Protein AF-A0A1V2NN91-F1 (afdb_monomer_lite)

Structure (mmCIF, N/CA/C/O backbone):
data_AF-A0A1V2NN91-F1
#
_entry.id   AF-A0A1V2NN91-F1
#
loop_
_atom_site.group_PDB
_atom_site.id
_atom_site.type_symbol
_atom_site.label_atom_id
_atom_site.label_alt_id
_atom_site.label_comp_id
_atom_site.label_asym_id
_atom_site.label_entity_id
_atom_site.label_seq_id
_atom_site.pdbx_PDB_ins_code
_atom_site.Cartn_x
_atom_site.Cartn_y
_atom_site.Cartn_z
_atom_site.occupancy
_atom_site.B_iso_or_equiv
_atom_site.auth_seq_id
_atom_site.auth_comp_id
_atom_site.auth_asym_id
_atom_site.auth_atom_id
_atom_site.pdbx_PDB_model_num
ATOM 1 N N . MET A 1 1 ? 40.579 1.722 7.175 1.00 33.00 1 MET A N 1
ATOM 2 C CA . MET A 1 1 ? 39.291 1.297 6.594 1.00 33.00 1 MET A CA 1
ATOM 3 C C . MET A 1 1 ? 39.129 2.083 5.298 1.00 33.00 1 MET A C 1
ATOM 5 O O . MET A 1 1 ? 38.995 3.296 5.359 1.00 33.00 1 MET A O 1
ATOM 9 N N . SER A 1 2 ? 39.366 1.455 4.147 1.00 31.53 2 SER A N 1
ATOM 10 C CA . SER A 1 2 ? 39.460 2.130 2.842 1.00 31.53 2 SER A CA 1
ATOM 11 C C . SER A 1 2 ? 38.098 2.192 2.155 1.00 31.53 2 SER A C 1
ATOM 13 O O . SER A 1 2 ? 37.420 1.176 2.045 1.00 31.53 2 SER A O 1
ATOM 15 N N . ILE A 1 3 ? 37.718 3.382 1.690 1.00 36.34 3 ILE A N 1
ATOM 16 C CA . ILE A 1 3 ? 36.500 3.620 0.906 1.00 36.34 3 ILE A CA 1
ATOM 17 C C . ILE A 1 3 ? 36.720 3.046 -0.510 1.00 36.34 3 ILE A C 1
ATOM 19 O O . ILE A 1 3 ? 37.690 3.457 -1.158 1.00 36.34 3 ILE A O 1
ATOM 23 N N . PRO A 1 4 ? 35.880 2.114 -1.003 1.00 37.59 4 PRO A N 1
ATOM 24 C CA . PRO A 1 4 ? 36.006 1.561 -2.353 1.00 37.59 4 PRO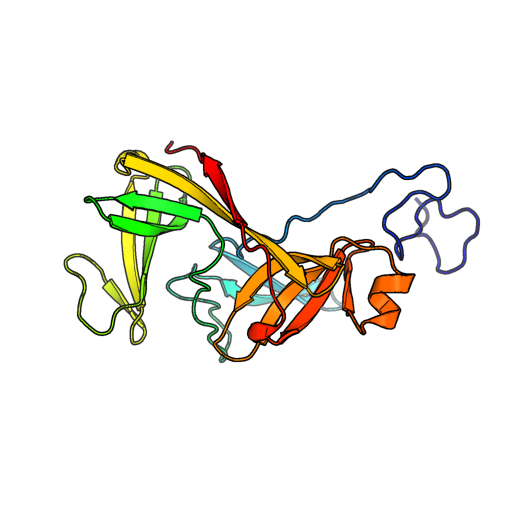 A CA 1
ATOM 25 C C . PRO A 1 4 ? 35.850 2.641 -3.431 1.00 37.59 4 PRO A C 1
ATOM 27 O O . PRO A 1 4 ? 35.032 3.550 -3.293 1.00 37.59 4 PRO A O 1
ATOM 30 N N . ARG A 1 5 ? 36.622 2.539 -4.519 1.00 38.38 5 ARG A N 1
ATOM 31 C CA . ARG A 1 5 ? 36.557 3.456 -5.671 1.00 38.38 5 ARG A CA 1
ATOM 32 C C . ARG A 1 5 ? 35.921 2.765 -6.876 1.00 38.38 5 ARG A C 1
ATOM 34 O O . ARG A 1 5 ? 36.152 1.581 -7.111 1.00 38.38 5 ARG A O 1
ATOM 41 N N . VAL A 1 6 ? 35.152 3.522 -7.661 1.00 40.31 6 VAL A N 1
ATOM 42 C CA . VAL A 1 6 ? 34.557 3.051 -8.923 1.00 40.31 6 VAL A CA 1
ATOM 43 C C . VAL A 1 6 ? 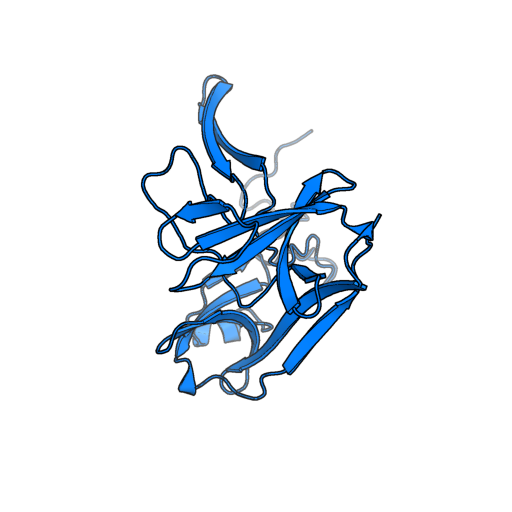35.670 2.536 -9.847 1.00 40.31 6 VAL A C 1
ATOM 45 O O . VAL A 1 6 ? 36.583 3.285 -10.185 1.00 40.31 6 VAL A O 1
ATOM 48 N N . GLY A 1 7 ? 35.599 1.255 -10.227 1.00 45.91 7 GLY A N 1
ATOM 49 C CA . GLY A 1 7 ? 36.561 0.595 -11.121 1.00 45.91 7 GLY A CA 1
ATOM 50 C C . GLY A 1 7 ? 37.646 -0.252 -10.440 1.00 45.91 7 GLY A C 1
ATOM 51 O O . GLY A 1 7 ? 38.480 -0.812 -11.145 1.00 45.91 7 GLY A O 1
ATOM 52 N N . ASP A 1 8 ? 37.648 -0.379 -9.108 1.00 47.88 8 ASP A N 1
ATOM 53 C CA . ASP A 1 8 ? 38.595 -1.248 -8.393 1.00 47.88 8 ASP A CA 1
ATOM 54 C C . ASP A 1 8 ? 38.268 -2.744 -8.624 1.00 47.88 8 ASP A C 1
ATOM 56 O O . ASP A 1 8 ? 37.214 -3.213 -8.182 1.00 47.88 8 ASP A O 1
ATOM 60 N N . PRO A 1 9 ? 39.147 -3.523 -9.286 1.00 44.84 9 PRO A N 1
ATOM 61 C CA . PRO A 1 9 ? 38.910 -4.939 -9.571 1.00 44.84 9 PRO A CA 1
ATOM 62 C C . PRO A 1 9 ? 38.945 -5.827 -8.317 1.00 44.84 9 PRO A C 1
ATOM 64 O O . PRO A 1 9 ? 38.558 -6.991 -8.394 1.00 44.84 9 PRO A O 1
ATOM 67 N N . THR A 1 10 ? 39.389 -5.300 -7.170 1.00 44.34 10 THR A N 1
ATOM 68 C CA . THR A 1 10 ? 39.365 -6.003 -5.875 1.00 44.34 10 THR A CA 1
ATOM 69 C C . THR A 1 10 ? 38.107 -5.709 -5.050 1.00 44.34 10 THR A C 1
ATOM 71 O O . THR A 1 10 ? 37.893 -6.324 -4.003 1.00 44.34 10 THR A O 1
ATOM 74 N N . SER A 1 11 ? 37.230 -4.819 -5.534 1.00 47.44 11 SER A N 1
ATOM 75 C CA . SER A 1 11 ? 35.922 -4.556 -4.933 1.00 47.44 11 SER A CA 1
ATOM 76 C C . SER A 1 11 ? 35.007 -5.769 -5.111 1.00 47.44 11 SER A C 1
ATOM 78 O O . SER A 1 11 ? 34.464 -6.018 -6.187 1.00 47.44 11 SER A O 1
ATOM 80 N N . VAL A 1 12 ? 34.806 -6.516 -4.026 1.00 44.12 12 VAL A N 1
ATOM 81 C CA . VAL A 1 12 ? 33.923 -7.693 -3.956 1.00 44.12 12 VAL A CA 1
ATOM 82 C C . VAL A 1 12 ? 32.442 -7.384 -4.231 1.00 44.12 12 VAL A C 1
ATOM 84 O O . VAL A 1 12 ? 31.691 -8.303 -4.548 1.00 44.12 12 VAL A O 1
ATOM 87 N N . ALA A 1 13 ? 32.018 -6.117 -4.187 1.00 40.62 13 ALA A N 1
ATOM 88 C CA . ALA A 1 13 ? 30.636 -5.712 -4.439 1.00 40.62 13 ALA A CA 1
ATOM 89 C C . ALA A 1 13 ? 30.450 -5.166 -5.866 1.00 40.62 13 ALA A C 1
ATOM 91 O O . ALA A 1 13 ? 30.957 -4.099 -6.218 1.00 40.62 13 ALA A O 1
ATOM 92 N N . GLY A 1 14 ? 29.689 -5.888 -6.691 1.00 44.12 14 GLY A N 1
ATOM 93 C CA . GLY A 1 14 ? 29.112 -5.363 -7.925 1.00 44.12 14 GLY A CA 1
ATOM 94 C C . GLY A 1 14 ? 27.742 -4.759 -7.630 1.00 44.12 14 GLY A C 1
ATOM 95 O O . GLY A 1 14 ? 26.729 -5.410 -7.852 1.00 44.12 14 GLY A O 1
ATOM 96 N N . TYR A 1 15 ? 27.702 -3.522 -7.129 1.00 47.72 15 TYR A N 1
ATOM 97 C CA . TYR A 1 15 ? 26.450 -2.833 -6.765 1.00 47.72 15 TYR A CA 1
ATOM 98 C C . TYR A 1 15 ? 25.435 -2.718 -7.910 1.00 47.72 15 TYR A C 1
ATOM 100 O O . TYR A 1 15 ? 24.269 -2.485 -7.643 1.00 47.72 15 TYR A O 1
ATOM 108 N N . ALA A 1 16 ? 25.850 -2.894 -9.167 1.00 47.75 16 ALA A N 1
ATOM 109 C CA . ALA A 1 16 ? 24.946 -2.847 -10.313 1.00 47.75 16 ALA A CA 1
ATOM 110 C C . ALA A 1 16 ? 24.023 -4.074 -10.426 1.00 47.75 16 ALA A C 1
ATOM 112 O O . ALA A 1 16 ? 22.975 -3.970 -11.052 1.00 47.75 16 ALA A O 1
ATOM 113 N N . THR A 1 17 ? 24.401 -5.228 -9.856 1.00 48.72 17 THR A N 1
ATOM 114 C CA . THR A 1 17 ? 23.607 -6.473 -9.944 1.00 48.72 17 THR A CA 1
ATOM 115 C C . THR A 1 17 ? 23.219 -7.052 -8.584 1.00 48.72 17 THR A C 1
ATOM 117 O O . THR A 1 17 ? 22.376 -7.933 -8.547 1.00 48.72 17 THR A O 1
ATOM 120 N N . GLY A 1 18 ? 23.748 -6.534 -7.464 1.00 48.12 18 GLY A N 1
ATOM 121 C CA . GLY A 1 18 ? 23.331 -6.965 -6.117 1.00 48.12 18 GLY A CA 1
ATOM 122 C C . GLY A 1 18 ? 23.861 -8.344 -5.730 1.00 48.12 18 GLY A C 1
ATOM 123 O O . GLY A 1 18 ? 23.538 -8.851 -4.660 1.00 48.12 18 GLY A O 1
ATOM 124 N N . TYR A 1 19 ? 24.724 -8.914 -6.575 1.00 53.69 19 TYR A N 1
ATOM 125 C CA . TYR A 1 19 ? 25.393 -10.191 -6.374 1.00 53.69 19 TYR A CA 1
ATOM 126 C C . TYR A 1 19 ? 26.893 -9.987 -6.131 1.00 53.69 19 TYR A C 1
ATOM 128 O O . TYR A 1 19 ? 27.538 -9.108 -6.718 1.00 53.69 19 TYR A O 1
ATOM 136 N N . LEU A 1 20 ? 27.482 -10.849 -5.301 1.00 51.16 20 LEU A N 1
ATOM 137 C CA . LEU A 1 20 ? 28.936 -10.991 -5.222 1.00 51.16 20 LEU A CA 1
ATOM 138 C C . LEU A 1 20 ? 29.450 -11.685 -6.495 1.00 51.16 20 LEU A C 1
ATOM 140 O O . LEU A 1 20 ? 28.889 -12.673 -6.956 1.00 51.16 20 LEU A O 1
ATOM 144 N N . ARG A 1 21 ? 30.568 -11.226 -7.070 1.00 50.12 21 ARG A N 1
ATOM 145 C CA . ARG A 1 21 ? 31.127 -11.838 -8.300 1.00 50.12 21 ARG A CA 1
ATOM 146 C C . ARG A 1 21 ? 31.569 -13.301 -8.123 1.00 50.12 21 ARG A C 1
ATOM 148 O O . ARG A 1 21 ? 31.781 -13.991 -9.114 1.00 50.12 21 ARG A O 1
ATOM 155 N N . THR A 1 22 ? 31.720 -13.769 -6.884 1.00 55.38 22 THR A N 1
ATOM 156 C CA . THR A 1 22 ? 32.160 -15.132 -6.540 1.00 55.38 22 THR A CA 1
ATOM 157 C C . THR A 1 22 ? 31.007 -16.082 -6.195 1.00 55.38 22 THR A C 1
ATOM 159 O O . THR A 1 22 ? 31.264 -17.224 -5.821 1.00 55.38 22 THR A O 1
ATOM 162 N N . GLY A 1 23 ? 29.750 -15.640 -6.322 1.00 51.59 23 GLY A N 1
ATOM 163 C CA . GLY A 1 23 ? 28.560 -16.471 -6.139 1.00 51.59 23 GLY A CA 1
ATOM 164 C C . GLY A 1 23 ? 27.265 -15.665 -6.271 1.00 51.59 23 GLY A C 1
ATOM 165 O O . GLY A 1 23 ? 27.200 -14.523 -5.827 1.00 51.59 23 GLY A O 1
ATOM 166 N N . LEU A 1 24 ? 26.225 -16.264 -6.858 1.00 52.78 24 LEU A N 1
ATOM 167 C CA . LEU A 1 24 ? 24.875 -15.690 -6.934 1.00 52.78 24 LEU A CA 1
ATOM 168 C C . LEU A 1 24 ? 24.229 -15.676 -5.537 1.00 52.78 24 LEU A C 1
ATOM 170 O O . LEU A 1 24 ? 23.365 -16.489 -5.231 1.00 52.78 24 LEU A O 1
ATOM 174 N N . VAL A 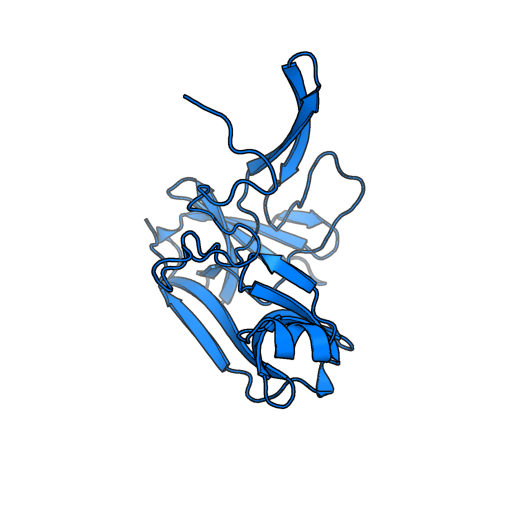1 25 ? 24.694 -14.789 -4.659 1.00 50.44 25 VAL A N 1
ATOM 175 C CA . VAL A 1 25 ? 24.051 -14.499 -3.374 1.00 50.44 25 VAL A CA 1
ATOM 176 C C . VAL A 1 25 ? 23.536 -13.063 -3.435 1.00 50.44 25 VAL A C 1
ATOM 178 O O . VAL A 1 25 ? 24.372 -12.157 -3.521 1.00 50.44 25 VAL A O 1
ATOM 181 N N . PRO A 1 26 ? 22.208 -12.840 -3.438 1.00 50.12 26 PRO A N 1
ATOM 182 C CA . PRO A 1 26 ? 21.656 -11.498 -3.329 1.00 50.12 26 PRO A CA 1
ATOM 183 C C . PRO A 1 26 ? 22.071 -10.923 -1.971 1.00 50.12 26 PRO A C 1
ATOM 185 O O . PRO A 1 26 ? 21.876 -11.553 -0.933 1.00 50.12 26 PRO A O 1
ATOM 188 N N . VAL A 1 27 ? 22.722 -9.761 -1.978 1.00 51.56 27 VAL A N 1
ATOM 189 C CA . VAL A 1 27 ? 23.247 -9.140 -0.747 1.00 51.56 27 VAL A CA 1
ATOM 190 C C . VAL A 1 27 ? 22.143 -8.374 0.004 1.00 51.56 27 VAL A C 1
ATOM 192 O O . VAL A 1 27 ? 22.275 -8.127 1.200 1.00 51.56 27 VAL A O 1
ATOM 195 N N . TRP A 1 28 ? 21.035 -8.053 -0.674 1.00 43.66 28 TRP A N 1
ATOM 196 C CA . TRP A 1 28 ? 19.860 -7.360 -0.135 1.00 43.66 28 TRP A CA 1
ATOM 197 C C . TRP A 1 28 ? 18.665 -7.648 -1.058 1.00 43.66 28 TRP A C 1
ATOM 199 O O . TRP A 1 28 ? 18.834 -7.620 -2.275 1.00 43.66 28 TRP A O 1
ATOM 209 N N . ASP A 1 29 ? 17.495 -7.918 -0.483 1.00 50.16 29 ASP A N 1
ATOM 210 C CA . ASP A 1 29 ? 16.199 -7.925 -1.172 1.00 50.16 29 ASP A CA 1
ATOM 211 C C . ASP A 1 29 ? 15.288 -7.005 -0.356 1.00 50.16 29 ASP A C 1
ATOM 213 O O . ASP A 1 29 ? 14.931 -7.325 0.785 1.00 50.16 29 ASP A O 1
ATOM 217 N N . ILE A 1 30 ? 15.021 -5.803 -0.867 1.00 50.12 30 ILE A N 1
ATOM 218 C CA . ILE A 1 30 ? 14.056 -4.901 -0.247 1.00 50.12 30 ILE A CA 1
ATOM 219 C C . ILE A 1 30 ? 12.713 -5.226 -0.883 1.00 50.12 30 ILE A C 1
ATOM 221 O O . ILE A 1 30 ? 12.406 -4.812 -2.000 1.00 50.12 30 ILE A O 1
ATOM 225 N N . ALA A 1 31 ? 11.890 -5.974 -0.149 1.00 58.53 31 ALA A N 1
ATOM 226 C CA . ALA A 1 31 ? 10.502 -6.160 -0.533 1.00 58.53 31 ALA A CA 1
ATOM 227 C C . ALA A 1 31 ? 9.860 -4.781 -0.739 1.00 58.53 31 ALA A C 1
ATOM 229 O O . ALA A 1 31 ? 9.980 -3.906 0.120 1.00 58.53 31 ALA A O 1
ATOM 230 N N . ALA A 1 32 ? 9.162 -4.583 -1.857 1.00 63.16 32 ALA A N 1
ATOM 231 C CA . ALA A 1 32 ? 8.357 -3.385 -2.026 1.00 63.16 32 ALA A CA 1
ATOM 232 C C . ALA A 1 32 ? 7.241 -3.395 -0.979 1.00 63.16 32 ALA A C 1
ATOM 234 O O . ALA A 1 32 ? 6.288 -4.169 -1.066 1.00 63.16 32 ALA A O 1
ATOM 235 N N . THR A 1 33 ? 7.399 -2.557 0.039 1.00 65.19 33 THR A N 1
ATOM 236 C CA . THR A 1 33 ? 6.437 -2.392 1.121 1.00 65.19 33 THR A CA 1
ATOM 237 C C . THR A 1 33 ? 5.734 -1.050 0.998 1.00 65.19 33 THR A C 1
ATOM 239 O O . THR A 1 33 ? 6.213 -0.108 0.359 1.00 65.19 33 THR A O 1
ATOM 242 N N . VAL A 1 34 ? 4.564 -0.951 1.622 1.00 76.75 34 VAL A N 1
ATOM 243 C CA . VAL A 1 34 ? 3.940 0.350 1.854 1.00 76.75 34 VAL A CA 1
ATOM 244 C C . VAL A 1 34 ? 4.846 1.199 2.747 1.00 76.75 34 VAL A C 1
ATOM 246 O O . VAL A 1 34 ? 5.479 0.688 3.671 1.00 76.75 34 VAL A O 1
ATOM 249 N N . VAL A 1 35 ? 4.896 2.509 2.488 1.00 82.31 35 VAL A N 1
ATOM 250 C CA . VAL A 1 35 ? 5.646 3.437 3.343 1.00 82.31 35 VAL A CA 1
ATOM 251 C C . VAL A 1 35 ? 5.072 3.356 4.762 1.00 82.31 35 VAL A C 1
ATOM 253 O O . VAL A 1 35 ? 3.869 3.582 4.932 1.00 82.31 35 VAL A O 1
ATOM 256 N N . PRO A 1 36 ? 5.885 3.033 5.782 1.00 82.81 36 PRO A N 1
ATOM 257 C CA . PRO A 1 36 ? 5.387 2.933 7.141 1.00 82.81 36 PRO A CA 1
ATOM 258 C C . PRO A 1 36 ? 5.022 4.318 7.667 1.00 82.81 36 PRO A C 1
ATOM 260 O O . PRO A 1 36 ? 5.647 5.327 7.324 1.00 82.81 36 PRO A O 1
ATOM 263 N N . ARG A 1 37 ? 4.003 4.361 8.526 1.00 88.56 37 ARG A N 1
ATOM 264 C CA . ARG A 1 37 ? 3.684 5.551 9.312 1.00 88.56 37 ARG A CA 1
ATOM 265 C C . ARG A 1 37 ? 4.939 6.059 10.032 1.00 88.56 37 ARG A C 1
ATOM 267 O O . ARG A 1 37 ? 5.773 5.279 10.473 1.00 88.56 37 ARG A O 1
ATOM 274 N N . ASP A 1 38 ? 5.042 7.380 10.102 1.00 89.94 38 ASP A N 1
ATOM 275 C CA . ASP A 1 38 ? 6.137 8.136 10.707 1.00 89.94 38 ASP A CA 1
ATOM 276 C C . ASP A 1 38 ? 7.495 7.965 10.008 1.00 89.94 38 ASP A C 1
ATOM 278 O O . ASP A 1 38 ? 8.515 8.406 10.526 1.00 89.94 38 ASP A O 1
ATOM 282 N N . ALA A 1 39 ? 7.519 7.419 8.783 1.00 90.00 39 ALA A N 1
ATOM 283 C CA . ALA A 1 39 ? 8.682 7.537 7.911 1.00 90.00 39 ALA A CA 1
ATOM 284 C C . ALA A 1 39 ? 9.017 9.012 7.651 1.00 90.00 39 ALA A C 1
ATOM 286 O O . ALA A 1 39 ? 8.129 9.832 7.407 1.00 90.00 39 ALA A O 1
ATOM 287 N N . GLU A 1 40 ? 10.303 9.348 7.640 1.00 92.44 40 GLU A N 1
ATOM 288 C CA . GLU A 1 40 ? 10.776 10.721 7.485 1.00 92.44 40 GLU A CA 1
ATOM 289 C C . GLU A 1 40 ? 11.720 10.855 6.293 1.00 92.44 40 GLU A C 1
ATOM 291 O O . GLU A 1 40 ? 12.537 9.980 6.009 1.00 92.44 40 GLU A O 1
ATOM 296 N N . ILE A 1 41 ? 11.630 11.995 5.612 1.00 89.44 41 ILE A N 1
ATOM 297 C CA . ILE A 1 41 ? 12.587 12.411 4.593 1.00 89.44 41 ILE A CA 1
ATOM 298 C C . ILE A 1 41 ? 13.401 13.552 5.177 1.00 89.44 41 ILE A C 1
ATOM 300 O O . ILE A 1 41 ? 12.867 14.619 5.486 1.00 89.44 41 ILE A O 1
ATOM 304 N N . TRP A 1 42 ? 14.706 13.333 5.264 1.00 91.75 42 TRP A N 1
ATOM 305 C CA . TRP A 1 42 ? 15.667 14.310 5.749 1.00 91.75 42 TRP A CA 1
ATOM 306 C C . TRP A 1 42 ? 16.571 14.777 4.614 1.00 91.75 42 TRP A C 1
ATOM 308 O O . TRP A 1 42 ? 17.030 13.983 3.791 1.00 91.75 42 TRP A O 1
ATOM 318 N N . ARG A 1 43 ? 16.864 16.077 4.582 1.00 91.75 43 ARG A N 1
ATOM 319 C CA . ARG A 1 43 ? 17.935 16.639 3.763 1.00 91.75 43 ARG A CA 1
ATOM 320 C C . ARG A 1 43 ? 19.162 16.816 4.641 1.00 91.75 43 ARG A C 1
ATOM 322 O O . ARG A 1 43 ? 19.108 17.543 5.624 1.00 91.75 43 ARG A O 1
ATOM 329 N N . ILE A 1 44 ? 20.263 16.189 4.242 1.00 93.62 44 ILE A N 1
ATOM 330 C CA . ILE A 1 44 ? 21.562 16.328 4.901 1.00 93.62 44 ILE A CA 1
ATOM 331 C C . ILE A 1 44 ? 22.458 17.176 3.998 1.00 93.62 44 ILE A C 1
ATOM 333 O O . ILE A 1 44 ? 22.680 16.834 2.834 1.00 93.62 44 ILE A O 1
ATOM 337 N N . PHE A 1 45 ? 22.941 18.297 4.521 1.00 93.69 45 PHE A N 1
ATOM 338 C CA . PHE A 1 45 ? 23.810 19.223 3.801 1.00 93.69 45 PHE A CA 1
ATOM 339 C C . PHE A 1 45 ? 25.286 18.838 3.959 1.00 93.69 45 PHE A C 1
ATOM 341 O O . PHE A 1 45 ? 25.667 18.073 4.844 1.00 93.69 45 PHE A O 1
ATOM 348 N N . ALA A 1 46 ? 26.142 19.383 3.091 1.00 92.75 46 ALA A N 1
ATOM 349 C CA . ALA A 1 46 ? 27.575 19.076 3.085 1.00 92.75 46 ALA A CA 1
ATOM 350 C C . ALA A 1 46 ? 28.306 19.501 4.375 1.00 92.75 46 ALA A C 1
ATOM 352 O O . ALA A 1 46 ? 29.358 18.951 4.688 1.00 92.75 46 ALA A O 1
ATOM 353 N N . ASP A 1 47 ? 27.754 20.460 5.120 1.00 92.94 47 ASP A N 1
ATOM 354 C CA . ASP A 1 47 ? 28.253 20.916 6.423 1.00 92.94 47 ASP A CA 1
ATOM 355 C C . ASP A 1 47 ? 27.727 20.078 7.606 1.00 92.94 47 ASP A C 1
ATOM 357 O O . ASP A 1 47 ? 28.085 20.336 8.754 1.00 92.94 47 ASP A O 1
ATOM 361 N N . GLY A 1 48 ? 26.904 19.060 7.333 1.00 91.50 48 GLY A N 1
ATOM 362 C CA . GLY A 1 48 ? 26.294 18.193 8.337 1.00 91.50 48 GLY A CA 1
ATOM 363 C C . GLY A 1 48 ? 25.003 18.740 8.945 1.00 91.50 48 GLY A C 1
ATOM 364 O O . GLY A 1 48 ? 24.417 18.064 9.791 1.00 91.50 48 GLY A O 1
ATOM 365 N N . HIS A 1 49 ? 24.533 19.919 8.523 1.00 95.44 49 HIS A N 1
ATOM 366 C CA . HIS A 1 49 ? 23.201 20.397 8.881 1.00 95.44 49 HIS A CA 1
ATOM 367 C C . HIS A 1 49 ? 22.127 19.437 8.346 1.00 95.44 49 HIS A C 1
ATOM 369 O O . HIS A 1 49 ? 22.313 18.793 7.307 1.00 95.44 49 HIS A O 1
ATOM 375 N N . GLN A 1 50 ? 21.012 19.316 9.069 1.00 97.12 50 GLN A N 1
ATOM 376 C CA . GLN A 1 50 ? 19.924 18.404 8.732 1.00 97.12 50 GLN A CA 1
ATOM 377 C C . GLN A 1 50 ? 18.583 19.113 8.855 1.00 97.12 50 GLN A C 1
ATOM 379 O O . GLN A 1 50 ? 18.272 19.660 9.911 1.00 97.12 50 GLN A O 1
ATOM 384 N N . ASP A 1 51 ? 17.790 19.022 7.792 1.00 95.69 51 ASP A N 1
ATOM 385 C CA . ASP A 1 51 ? 16.421 19.521 7.747 1.00 95.69 51 ASP A CA 1
ATOM 386 C C . ASP A 1 51 ? 15.450 18.358 7.567 1.00 95.69 51 ASP A C 1
ATOM 388 O O . ASP A 1 51 ? 15.574 17.578 6.616 1.00 95.69 51 ASP A O 1
ATOM 392 N N . LEU A 1 52 ? 14.441 18.276 8.438 1.00 93.50 52 LEU A N 1
ATOM 393 C CA . LEU A 1 52 ? 13.283 17.422 8.198 1.00 93.50 52 LEU A CA 1
ATOM 394 C C . LEU A 1 52 ? 12.460 18.040 7.062 1.00 93.50 52 LEU A C 1
ATOM 396 O O . LEU A 1 52 ? 11.881 19.115 7.212 1.00 93.50 52 LEU A O 1
ATOM 400 N N . VAL A 1 53 ? 12.410 17.357 5.922 1.00 91.88 53 VAL A N 1
ATOM 401 C CA . VAL A 1 53 ? 11.690 17.811 4.724 1.00 91.88 53 VAL A CA 1
ATOM 402 C C . VAL A 1 53 ? 10.226 17.399 4.792 1.00 91.88 53 VAL A C 1
ATOM 404 O O . VAL A 1 53 ? 9.341 18.196 4.487 1.00 91.88 53 VAL A O 1
ATOM 407 N N . ALA A 1 54 ? 9.967 16.145 5.163 1.00 91.06 54 ALA A N 1
ATOM 408 C CA . ALA A 1 54 ? 8.623 15.592 5.199 1.00 91.06 54 ALA A CA 1
ATOM 409 C C . ALA A 1 54 ? 8.524 14.412 6.166 1.00 91.06 54 ALA A C 1
ATOM 411 O O . ALA A 1 54 ? 9.499 13.693 6.375 1.00 91.06 54 ALA A O 1
ATOM 412 N N . SER A 1 55 ? 7.325 14.175 6.693 1.00 92.62 55 SER A N 1
ATOM 413 C CA . SER A 1 55 ? 7.000 12.976 7.470 1.00 92.62 55 SER A CA 1
ATOM 414 C C . SER A 1 55 ? 5.715 12.332 6.962 1.00 92.62 55 SER A C 1
ATOM 416 O O . SER A 1 55 ? 4.761 13.020 6.585 1.00 92.62 55 SER A O 1
ATOM 418 N N . TYR A 1 56 ? 5.683 11.007 6.898 1.00 90.25 56 TYR A N 1
ATOM 419 C CA . TYR A 1 56 ? 4.552 10.251 6.388 1.00 90.25 56 TYR A CA 1
ATOM 420 C C . TYR A 1 56 ? 3.553 9.989 7.511 1.00 90.25 56 TYR A C 1
ATOM 422 O O . TYR A 1 56 ? 3.739 9.121 8.355 1.00 90.25 56 TYR A O 1
ATOM 430 N N . GLY A 1 57 ? 2.440 10.720 7.515 1.00 89.19 57 GLY A N 1
ATOM 431 C CA . GLY A 1 57 ? 1.408 10.603 8.545 1.00 89.19 57 GLY A CA 1
ATOM 432 C C . GLY A 1 57 ? 0.510 9.369 8.408 1.00 89.19 57 GLY A C 1
ATOM 433 O O . GLY A 1 57 ? -0.606 9.413 8.924 1.00 89.19 57 GLY A O 1
ATOM 434 N N . GLY A 1 58 ? 0.948 8.323 7.704 1.00 88.94 58 GLY A N 1
ATOM 435 C CA . GLY A 1 58 ? 0.176 7.119 7.391 1.00 88.94 58 GLY A CA 1
ATOM 436 C C . GLY A 1 58 ? -0.774 7.271 6.192 1.00 88.94 58 GLY A C 1
ATOM 437 O O . GLY A 1 58 ? -0.944 8.377 5.666 1.00 88.94 58 GLY A O 1
ATOM 438 N N . PRO A 1 59 ? -1.420 6.174 5.758 1.00 87.81 59 PRO A N 1
ATOM 439 C CA . PRO A 1 59 ? -2.216 6.122 4.527 1.00 87.81 59 PRO A CA 1
ATOM 440 C C . PRO A 1 59 ? -3.394 7.104 4.498 1.00 87.81 59 PRO A C 1
ATOM 442 O O . PRO A 1 59 ? -3.717 7.639 3.438 1.00 87.81 59 PRO A O 1
ATOM 445 N N . ALA A 1 60 ? -4.001 7.418 5.647 1.00 90.56 60 ALA A N 1
ATOM 446 C CA . ALA A 1 60 ? -5.100 8.382 5.707 1.00 90.56 60 ALA A CA 1
ATOM 447 C C . ALA A 1 60 ? -4.659 9.848 5.528 1.00 90.56 60 ALA A C 1
ATOM 449 O O . ALA A 1 60 ? -5.479 10.706 5.192 1.00 90.56 60 ALA A O 1
ATOM 450 N N . ILE A 1 61 ? -3.381 10.160 5.778 1.00 89.19 61 ILE A N 1
ATOM 451 C CA . ILE A 1 61 ? -2.856 11.534 5.814 1.00 89.19 61 ILE A CA 1
ATOM 452 C C . ILE A 1 61 ? -1.889 11.806 4.659 1.00 89.19 61 ILE A C 1
ATOM 454 O O . ILE A 1 61 ? -1.934 12.895 4.080 1.00 89.19 61 ILE A O 1
ATOM 458 N N . GLY A 1 62 ? -1.040 10.839 4.312 1.00 87.81 62 GLY A N 1
ATOM 459 C CA . GLY A 1 62 ? 0.056 10.984 3.358 1.00 87.81 62 GLY A CA 1
ATOM 460 C C . GLY A 1 62 ? 1.254 11.763 3.916 1.00 87.81 62 GLY A C 1
ATOM 461 O O . GLY A 1 62 ? 1.389 11.966 5.125 1.00 87.81 62 GLY A O 1
ATOM 462 N N . TRP A 1 63 ? 2.126 12.226 3.017 1.00 88.75 63 TRP A N 1
ATOM 463 C CA . TRP A 1 63 ? 3.279 13.061 3.363 1.00 88.75 63 TRP A CA 1
ATOM 464 C C . TRP A 1 63 ? 2.850 14.451 3.848 1.00 88.75 63 TRP A C 1
ATOM 466 O O . TRP A 1 63 ? 2.160 15.192 3.147 1.00 88.75 63 TRP A O 1
ATOM 476 N N . ARG A 1 64 ? 3.300 14.823 5.045 1.00 88.12 64 ARG A N 1
ATOM 477 C CA . ARG A 1 64 ? 3.251 16.182 5.594 1.00 88.12 64 ARG A CA 1
ATOM 478 C C . ARG A 1 64 ? 4.509 16.933 5.165 1.00 88.12 64 ARG A C 1
ATOM 480 O O . ARG A 1 64 ? 5.565 16.326 5.055 1.00 88.12 64 ARG A O 1
ATOM 487 N N . GLY A 1 65 ? 4.404 18.237 4.915 1.00 82.56 65 GLY A N 1
ATOM 488 C CA . GLY A 1 65 ? 5.520 19.038 4.379 1.00 82.56 65 GLY A CA 1
ATOM 489 C C . GLY A 1 65 ? 5.680 18.957 2.854 1.00 82.56 65 GLY A C 1
ATOM 490 O O . GLY A 1 65 ? 6.490 19.677 2.282 1.00 82.56 65 GLY A O 1
ATOM 491 N N . SER A 1 66 ? 4.855 18.148 2.182 1.00 75.62 66 SER A N 1
ATOM 492 C CA . SER A 1 66 ? 4.735 18.101 0.724 1.00 75.62 66 SER A CA 1
ATOM 493 C C . SER A 1 66 ? 3.445 18.782 0.261 1.00 75.62 66 SER A C 1
ATOM 495 O O . SER A 1 66 ? 2.414 18.710 0.932 1.00 75.62 66 SER A O 1
ATOM 497 N N . THR A 1 67 ? 3.481 19.419 -0.910 1.00 70.12 67 THR A N 1
ATOM 498 C CA . THR A 1 67 ? 2.277 19.899 -1.611 1.00 70.12 67 THR A CA 1
ATOM 499 C C . THR A 1 67 ? 1.585 18.791 -2.406 1.00 70.12 67 THR A C 1
ATOM 501 O O . THR A 1 67 ? 0.445 18.963 -2.836 1.00 70.12 67 THR A O 1
ATOM 504 N N . VAL A 1 68 ? 2.252 17.650 -2.595 1.00 69.56 68 VAL A N 1
ATOM 505 C CA . VAL A 1 68 ? 1.744 16.508 -3.355 1.00 69.56 68 VAL A CA 1
ATOM 506 C C . VAL A 1 68 ? 1.101 15.513 -2.401 1.00 69.56 68 VAL A C 1
ATOM 508 O O . VAL A 1 68 ? 1.750 14.980 -1.501 1.00 69.56 68 VAL A O 1
ATOM 511 N N . PHE A 1 69 ? -0.178 15.233 -2.633 1.00 70.81 69 PHE A N 1
ATOM 512 C CA . PHE A 1 69 ? -0.871 14.114 -2.014 1.00 70.81 69 PHE A CA 1
ATOM 513 C C . PHE A 1 69 ? -1.031 12.989 -3.026 1.00 70.81 69 PHE A C 1
ATOM 515 O O . PHE A 1 69 ? -1.695 13.166 -4.045 1.00 70.81 69 PHE A O 1
ATOM 522 N N . ALA A 1 70 ? -0.452 11.836 -2.712 1.00 69.06 70 ALA A N 1
ATOM 523 C CA . ALA A 1 70 ? -0.794 10.586 -3.363 1.00 69.06 70 ALA A CA 1
ATOM 524 C C . ALA A 1 70 ? -1.857 9.886 -2.500 1.00 69.06 70 ALA A C 1
ATOM 526 O O . ALA A 1 70 ? -1.599 9.678 -1.308 1.00 69.06 70 ALA A O 1
ATOM 527 N N . PRO A 1 71 ? -3.044 9.562 -3.046 1.00 67.94 71 PRO A N 1
ATOM 528 C CA . PRO A 1 71 ? -4.022 8.769 -2.315 1.00 67.94 71 PRO A CA 1
ATOM 529 C C . PRO A 1 71 ? -3.422 7.405 -1.949 1.00 67.94 71 PRO A C 1
ATOM 531 O O . PRO A 1 71 ? -2.575 6.894 -2.689 1.00 67.94 71 PRO A O 1
ATOM 534 N N . PRO A 1 72 ? -3.835 6.808 -0.819 1.00 70.88 72 PRO A N 1
ATOM 535 C CA . PRO A 1 72 ? -3.362 5.484 -0.448 1.00 70.88 72 PRO A CA 1
ATOM 536 C C . PRO A 1 72 ? -3.714 4.478 -1.548 1.00 70.88 72 PRO A C 1
ATOM 538 O O . PRO A 1 72 ? -4.846 4.451 -2.038 1.00 70.88 72 PRO A O 1
ATOM 541 N N . THR A 1 73 ? -2.743 3.645 -1.936 1.00 75.00 73 THR A N 1
ATOM 542 C CA . THR A 1 73 ? -3.048 2.477 -2.765 1.00 75.00 73 THR A CA 1
ATOM 543 C C . THR A 1 73 ? -3.902 1.527 -1.938 1.00 75.00 73 THR A C 1
ATOM 545 O O . THR A 1 73 ? -3.519 1.109 -0.849 1.00 75.00 73 THR A O 1
ATOM 548 N N . MET A 1 74 ? -5.085 1.208 -2.455 1.00 81.31 74 MET A N 1
ATOM 549 C CA . MET A 1 74 ? -5.982 0.233 -1.841 1.00 81.31 74 MET A CA 1
ATOM 550 C C . MET A 1 74 ? -5.781 -1.159 -2.443 1.00 81.31 74 MET A C 1
ATOM 552 O O . MET A 1 74 ? -6.617 -2.025 -2.203 1.00 81.31 74 MET A O 1
ATOM 556 N N . LEU A 1 75 ? -4.705 -1.387 -3.208 1.00 84.38 75 LEU A N 1
ATOM 557 C CA . LEU A 1 75 ? -4.406 -2.671 -3.846 1.00 84.38 75 LEU A CA 1
ATOM 558 C C . LEU A 1 75 ? -3.580 -3.572 -2.919 1.00 84.38 75 LEU A C 1
ATOM 560 O O . LEU A 1 75 ? -4.084 -4.579 -2.427 1.00 84.38 75 LEU A O 1
ATOM 564 N N . VAL A 1 76 ? -2.344 -3.180 -2.616 1.00 86.25 76 VAL A N 1
ATOM 565 C CA . VAL A 1 76 ? -1.414 -3.960 -1.785 1.00 86.25 76 VAL A CA 1
ATOM 566 C C . VAL A 1 76 ? -1.306 -3.406 -0.369 1.00 86.25 76 VAL A C 1
ATOM 568 O O . VAL A 1 76 ? -1.612 -2.237 -0.115 1.00 86.25 76 VAL A O 1
ATOM 571 N N . GLY A 1 77 ? -0.847 -4.242 0.554 1.00 88.56 77 GLY A N 1
ATOM 572 C CA . GLY A 1 77 ? -0.519 -3.829 1.911 1.00 88.56 77 GLY A CA 1
ATOM 573 C C . GLY A 1 77 ? -1.292 -4.578 2.996 1.00 88.56 77 GLY A C 1
ATOM 574 O O . GLY A 1 77 ? -2.109 -5.462 2.696 1.00 88.56 77 GLY A O 1
ATOM 575 N N . PRO A 1 78 ? -1.082 -4.177 4.259 1.00 92.06 78 PRO A N 1
ATOM 576 C CA . PRO A 1 78 ? -1.761 -4.761 5.400 1.00 92.06 78 PRO A CA 1
ATOM 577 C C . PRO A 1 78 ? -3.278 -4.550 5.350 1.00 92.06 78 PRO A C 1
ATOM 579 O O . PRO A 1 78 ? -3.789 -3.482 4.995 1.00 92.06 78 PRO A O 1
ATOM 582 N N . ARG A 1 79 ? -4.006 -5.578 5.781 1.00 94.75 79 ARG A N 1
ATOM 583 C CA . ARG A 1 79 ? -5.461 -5.643 5.894 1.00 94.75 79 ARG A CA 1
ATOM 584 C C . ARG A 1 79 ? -5.879 -6.105 7.272 1.00 94.75 79 ARG A C 1
ATOM 586 O O . ARG A 1 79 ? -5.169 -6.870 7.926 1.00 94.75 79 ARG A O 1
ATOM 593 N N . ALA A 1 80 ? -7.076 -5.694 7.669 1.00 96.75 80 ALA A N 1
ATOM 594 C CA . ALA A 1 80 ? -7.748 -6.241 8.834 1.00 96.75 80 ALA A CA 1
ATOM 595 C C . ALA A 1 80 ? -9.242 -6.430 8.583 1.00 96.75 80 ALA A C 1
ATOM 597 O O . ALA A 1 80 ? -9.889 -5.597 7.949 1.00 96.75 80 ALA A O 1
ATOM 598 N N . GLU A 1 81 ? -9.802 -7.497 9.142 1.00 97.25 81 GLU A N 1
ATOM 599 C CA . GLU A 1 81 ? -11.244 -7.640 9.299 1.00 97.25 81 GLU A CA 1
ATOM 600 C C . GLU A 1 81 ? -11.664 -7.039 10.644 1.00 97.25 81 GLU A C 1
ATOM 602 O O . GLU A 1 81 ? -11.224 -7.479 11.710 1.00 97.25 81 GLU A O 1
ATOM 607 N N . TRP A 1 82 ? -12.528 -6.027 10.602 1.00 97.12 82 TRP A N 1
ATOM 608 C CA . TRP A 1 82 ? -13.051 -5.355 11.787 1.00 97.12 82 TRP A CA 1
ATOM 609 C C . TRP A 1 82 ? -14.513 -4.964 11.574 1.00 97.12 82 TRP A C 1
ATOM 611 O O . TRP A 1 82 ? -14.873 -4.378 10.550 1.00 97.12 82 TRP A O 1
ATOM 621 N N . GLY A 1 83 ? -15.375 -5.330 12.528 1.00 93.88 83 GLY A N 1
ATOM 622 C CA . GLY A 1 83 ? -16.817 -5.080 12.431 1.00 93.88 83 GLY A CA 1
ATOM 623 C C . GLY A 1 83 ? -17.493 -5.767 11.235 1.00 93.88 83 GLY A C 1
ATOM 624 O O . GLY A 1 83 ? -18.477 -5.249 10.718 1.00 93.88 83 GLY A O 1
ATOM 625 N N . GLY A 1 84 ? -16.954 -6.901 10.765 1.00 94.00 84 GLY A N 1
ATOM 626 C CA . GLY A 1 84 ? -17.476 -7.633 9.602 1.00 94.00 84 GLY A CA 1
ATOM 627 C C . GLY A 1 84 ? -17.102 -7.035 8.239 1.00 94.00 84 GLY A C 1
ATOM 628 O O . GLY A 1 84 ? -17.693 -7.414 7.231 1.00 94.00 84 GLY A O 1
ATOM 629 N N . ARG A 1 85 ? -16.140 -6.105 8.195 1.00 93.94 85 ARG A N 1
ATOM 630 C CA . ARG A 1 85 ? -15.637 -5.458 6.976 1.00 93.94 85 ARG A CA 1
ATOM 631 C C . ARG A 1 85 ? -14.115 -5.575 6.891 1.00 93.94 85 ARG A C 1
ATOM 633 O O . ARG A 1 85 ? -13.445 -5.501 7.917 1.00 93.94 85 ARG A O 1
ATOM 640 N N . GLU A 1 86 ? -13.586 -5.705 5.676 1.00 95.00 86 GLU A N 1
ATOM 641 C CA . GLU A 1 86 ? -12.150 -5.580 5.403 1.00 95.00 86 GLU A CA 1
ATOM 642 C C . GLU A 1 86 ? -11.737 -4.103 5.289 1.00 95.00 86 GLU A C 1
ATOM 644 O O . GLU A 1 86 ? -12.402 -3.296 4.630 1.00 95.00 86 GLU A O 1
ATOM 649 N N . TRP A 1 87 ? -10.617 -3.765 5.920 1.00 95.31 87 TRP A N 1
ATOM 650 C CA . TRP A 1 87 ? -10.007 -2.441 5.931 1.00 95.31 87 TRP A CA 1
ATOM 651 C C . TRP A 1 87 ? -8.563 -2.523 5.449 1.00 95.31 87 TRP A C 1
ATOM 653 O O . TRP A 1 87 ? -7.877 -3.508 5.719 1.00 95.31 87 TRP A O 1
ATOM 663 N N . HIS A 1 88 ? -8.078 -1.471 4.781 1.00 93.94 88 HIS A N 1
ATOM 664 C CA . HIS A 1 88 ? -6.631 -1.238 4.707 1.00 93.94 88 HIS A CA 1
ATOM 665 C C . HIS A 1 88 ? -6.153 -0.783 6.080 1.00 93.94 88 HIS A C 1
ATOM 667 O O . HIS A 1 88 ? -6.879 -0.040 6.748 1.00 93.94 88 HIS A O 1
ATOM 673 N N . VAL A 1 89 ? -4.982 -1.244 6.516 1.00 93.19 89 VAL A N 1
ATOM 674 C CA . VAL A 1 89 ? -4.457 -0.878 7.832 1.00 93.19 89 VAL A CA 1
ATOM 675 C C . VAL A 1 89 ? -3.002 -0.443 7.796 1.00 93.19 89 VAL A C 1
ATOM 677 O O . VAL A 1 89 ? -2.205 -0.881 6.972 1.00 93.19 89 VAL A O 1
ATOM 680 N N . SER A 1 90 ? -2.647 0.417 8.743 1.00 91.94 90 SER A N 1
ATOM 681 C CA . SER A 1 90 ? -1.264 0.737 9.082 1.00 91.94 90 SER A CA 1
ATOM 682 C C . SER A 1 90 ? -1.119 0.720 10.592 1.00 91.94 90 SER A C 1
ATOM 684 O O . SER A 1 90 ? -1.964 1.276 11.294 1.00 91.94 90 SER A O 1
ATOM 686 N N . TRP A 1 91 ? -0.029 0.147 11.091 1.00 92.50 91 TRP A N 1
ATOM 687 C CA . TRP A 1 91 ? 0.315 0.240 12.507 1.00 92.50 91 TRP A CA 1
ATOM 688 C C . TRP A 1 91 ? 0.493 1.702 12.922 1.00 92.50 91 TRP A C 1
ATOM 690 O O . TRP A 1 91 ? 1.006 2.520 12.150 1.00 92.50 91 TRP A O 1
ATOM 700 N N . VAL A 1 92 ? -0.013 2.020 14.112 1.00 93.25 92 VAL A N 1
ATOM 701 C CA . VAL A 1 92 ? 0.179 3.298 14.812 1.00 93.25 92 VAL A CA 1
ATOM 702 C C . VAL A 1 92 ? 1.259 3.136 15.874 1.00 93.25 92 VAL A C 1
ATOM 704 O O . VAL A 1 92 ? 2.131 3.987 15.996 1.00 93.25 92 VAL A O 1
ATOM 707 N N . ASP A 1 93 ? 1.211 2.015 16.584 1.00 91.81 93 ASP A N 1
ATOM 708 C CA . ASP A 1 93 ? 2.202 1.537 17.540 1.00 91.81 93 ASP A CA 1
ATOM 709 C C . ASP A 1 93 ? 2.128 -0.003 17.596 1.00 91.81 93 ASP A C 1
ATOM 711 O O . ASP A 1 93 ? 1.527 -0.618 16.716 1.00 91.81 93 ASP A O 1
ATOM 715 N N . ASP A 1 94 ? 2.723 -0.633 18.610 1.00 90.00 94 ASP A N 1
ATOM 716 C CA . ASP A 1 94 ? 2.766 -2.096 18.749 1.00 90.00 94 ASP A CA 1
ATOM 717 C C . ASP A 1 94 ? 1.394 -2.754 19.016 1.00 90.00 94 ASP A C 1
ATOM 719 O O . ASP A 1 94 ? 1.247 -3.964 18.850 1.00 90.00 94 ASP A O 1
ATOM 723 N N . ALA A 1 95 ? 0.387 -1.992 19.452 1.00 94.50 95 ALA A N 1
ATOM 724 C CA . ALA A 1 95 ? -0.923 -2.504 19.859 1.00 94.50 95 ALA A CA 1
ATOM 725 C C . ALA A 1 95 ? -2.082 -1.957 19.015 1.00 94.50 95 ALA A C 1
ATOM 727 O O . ALA A 1 95 ? -3.160 -2.559 18.997 1.00 94.50 95 ALA A O 1
ATOM 728 N N . GLN A 1 96 ? -1.889 -0.830 18.332 1.00 96.19 96 GLN A N 1
ATOM 729 C CA . GLN A 1 96 ? -2.945 -0.113 17.627 1.00 96.19 96 GLN A CA 1
ATOM 730 C C . GLN A 1 96 ? -2.699 -0.023 16.126 1.00 96.19 96 GLN A C 1
ATOM 732 O O . GLN A 1 96 ? -1.581 0.175 15.647 1.00 96.19 96 GLN A O 1
ATOM 737 N N . VAL A 1 97 ? -3.797 -0.091 15.375 1.00 96.12 97 VAL A N 1
ATOM 738 C CA . VAL A 1 97 ? -3.808 0.103 13.926 1.00 96.12 97 VAL A CA 1
ATOM 739 C C . VAL A 1 97 ? -4.787 1.192 13.526 1.00 96.12 97 VAL A C 1
ATOM 741 O O . VAL A 1 97 ? -5.871 1.334 14.094 1.00 96.12 97 VAL A O 1
ATOM 744 N N . GLU A 1 98 ? -4.414 1.959 12.509 1.00 95.94 98 GLU A N 1
ATOM 745 C CA . GLU A 1 98 ? -5.324 2.842 11.799 1.00 95.94 98 GLU A CA 1
ATOM 746 C C . GLU A 1 98 ? -5.995 2.055 10.673 1.00 95.94 98 GLU A C 1
ATOM 748 O O . GLU A 1 98 ? -5.331 1.610 9.741 1.00 95.94 98 GLU A O 1
ATOM 753 N N . LEU A 1 99 ? -7.316 1.919 10.755 1.00 96.12 99 LEU A N 1
ATOM 754 C CA . LEU A 1 99 ? -8.185 1.456 9.682 1.00 96.12 99 LEU A CA 1
ATOM 755 C C . LEU A 1 99 ? -8.408 2.597 8.693 1.00 96.12 99 LEU A C 1
ATOM 757 O O . LEU A 1 99 ? -8.768 3.699 9.110 1.00 96.12 99 LEU A O 1
ATOM 761 N N . VAL A 1 100 ? -8.255 2.334 7.397 1.00 95.12 100 VAL A N 1
ATOM 762 C CA . VAL A 1 100 ? -8.4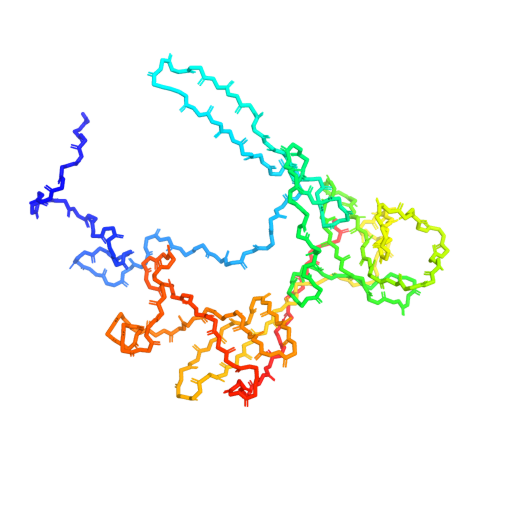40 3.319 6.325 1.00 95.12 100 VAL A CA 1
ATOM 763 C C . VAL A 1 100 ? -9.342 2.760 5.232 1.00 95.12 100 VAL A C 1
ATOM 765 O O . VAL A 1 100 ? -9.230 1.604 4.822 1.00 95.12 100 VAL A O 1
ATOM 768 N N . THR A 1 101 ? -10.249 3.601 4.737 1.00 93.50 101 THR A N 1
ATOM 769 C CA . THR A 1 101 ? -11.067 3.302 3.561 1.00 93.50 101 THR A CA 1
ATOM 770 C C . THR A 1 101 ? -11.312 4.544 2.718 1.00 93.50 101 THR A C 1
ATOM 772 O O . THR A 1 101 ? -11.322 5.671 3.220 1.00 93.50 101 THR A O 1
ATOM 775 N N . LEU A 1 102 ? -11.582 4.310 1.434 1.00 91.88 102 LEU A N 1
ATOM 776 C CA . LEU A 1 102 ? -12.146 5.308 0.536 1.00 91.88 102 LEU A CA 1
ATOM 777 C C . LEU A 1 102 ? -13.677 5.168 0.492 1.00 91.88 102 LEU A C 1
ATOM 779 O O . LEU A 1 102 ? -14.179 4.043 0.534 1.00 91.88 102 LEU A O 1
ATOM 783 N N . SER A 1 103 ? -14.415 6.279 0.472 1.00 92.44 103 SER A N 1
ATOM 784 C CA . SER A 1 103 ? -15.889 6.300 0.423 1.00 92.44 103 SER A CA 1
ATOM 785 C C . SER A 1 103 ? -16.417 7.664 -0.028 1.00 92.44 103 SER A C 1
ATOM 787 O O . SER A 1 103 ? -15.867 8.687 0.367 1.00 92.44 103 SER A O 1
ATOM 789 N N . ASP A 1 104 ? -17.497 7.701 -0.810 1.00 94.38 104 ASP A N 1
ATOM 790 C CA . ASP A 1 104 ? -18.241 8.918 -1.186 1.00 94.38 104 ASP A CA 1
ATOM 791 C C . ASP A 1 104 ? -19.307 9.333 -0.163 1.00 94.38 104 ASP A C 1
ATOM 793 O O . ASP A 1 104 ? -19.789 10.467 -0.188 1.00 94.38 104 ASP A O 1
ATOM 797 N N . VAL A 1 105 ? -19.610 8.449 0.788 1.00 95.31 105 VAL A N 1
ATOM 798 C CA . VAL A 1 105 ? -20.499 8.704 1.925 1.00 95.31 105 VAL A CA 1
ATOM 799 C C . VAL A 1 105 ? -19.746 8.649 3.260 1.00 95.31 105 VAL A C 1
ATOM 801 O O . VAL A 1 105 ? -18.768 7.900 3.380 1.00 95.31 105 VAL A O 1
ATOM 804 N N . PRO A 1 106 ? -20.198 9.392 4.292 1.00 96.06 106 PRO A N 1
ATOM 805 C CA . PRO A 1 106 ? -19.621 9.308 5.629 1.00 96.06 106 PRO A CA 1
ATOM 806 C C . PRO A 1 106 ? -19.647 7.889 6.201 1.00 96.06 106 PRO A C 1
ATOM 808 O O . PRO A 1 106 ? -20.656 7.190 6.107 1.00 96.06 106 PRO A O 1
ATOM 811 N N . ILE A 1 107 ? -18.549 7.495 6.846 1.00 95.69 107 ILE A N 1
ATOM 812 C CA . ILE A 1 107 ? -18.436 6.216 7.551 1.00 95.69 107 ILE A CA 1
ATOM 813 C C . ILE A 1 107 ? -18.583 6.455 9.056 1.00 95.69 107 ILE A C 1
ATOM 815 O O . ILE A 1 107 ? -17.842 7.244 9.645 1.00 95.69 107 ILE A O 1
ATOM 819 N N . GLU A 1 108 ? -19.551 5.785 9.680 1.00 94.38 108 GLU A N 1
ATOM 820 C CA . GLU A 1 108 ? -19.850 5.955 11.102 1.00 94.38 108 GLU A CA 1
ATOM 821 C C . GLU A 1 108 ? -18.639 5.622 11.987 1.00 94.38 108 GLU A C 1
ATOM 823 O O . GLU A 1 108 ? -17.988 4.587 11.844 1.00 94.38 108 GLU A O 1
ATOM 828 N N . GLY A 1 109 ? -18.337 6.520 12.928 1.00 93.88 109 GLY A N 1
ATOM 829 C CA . GLY A 1 109 ? -17.225 6.356 13.860 1.00 93.88 109 GLY A CA 1
ATOM 830 C C . GLY A 1 109 ? -15.833 6.482 13.231 1.00 93.88 109 GLY A C 1
ATOM 831 O O . GLY A 1 109 ? -14.850 6.219 13.922 1.00 93.88 109 GLY A O 1
ATOM 832 N N . CYS A 1 110 ? -15.739 6.884 11.962 1.00 96.81 110 CYS A N 1
ATOM 833 C CA . CYS A 1 110 ? -14.494 7.289 11.322 1.00 96.81 110 CYS A CA 1
ATOM 834 C C . CYS A 1 110 ? -14.384 8.815 11.260 1.00 96.81 110 CYS A C 1
ATOM 836 O O . CYS A 1 110 ? -15.377 9.536 11.150 1.00 96.81 110 CYS A O 1
ATOM 838 N N . VAL A 1 111 ? -13.150 9.306 11.274 1.00 96.25 111 VAL A N 1
ATOM 839 C CA . VAL A 1 111 ? -12.823 10.700 10.982 1.00 96.25 111 VAL A CA 1
ATOM 840 C C . VAL A 1 111 ? -12.537 10.818 9.491 1.00 96.25 111 VAL A C 1
ATOM 842 O O . VAL A 1 111 ? -11.787 10.019 8.932 1.00 96.25 111 VAL A O 1
ATOM 845 N N . GLN A 1 112 ? -13.120 11.823 8.838 1.00 95.38 112 GLN A N 1
ATOM 846 C CA . GLN A 1 112 ? -12.747 12.159 7.470 1.00 95.38 112 GLN A CA 1
ATOM 847 C C . GLN A 1 112 ? -11.455 12.977 7.485 1.00 95.38 112 GLN A C 1
ATOM 849 O O . GLN A 1 112 ? -11.456 14.135 7.902 1.00 95.38 112 GLN A O 1
ATOM 854 N N . THR A 1 113 ? -10.350 12.390 7.038 1.00 91.31 113 THR A N 1
ATOM 855 C CA . THR A 1 113 ? -9.048 13.070 7.021 1.00 91.31 113 THR A CA 1
ATOM 856 C C . THR A 1 113 ? -8.855 13.917 5.765 1.00 91.31 113 THR A C 1
ATOM 858 O O . THR A 1 113 ? -8.164 14.936 5.809 1.00 91.31 113 THR A O 1
ATOM 861 N N . ARG A 1 114 ? -9.472 13.514 4.646 1.00 88.31 114 ARG A N 1
ATOM 862 C CA . ARG A 1 114 ? -9.453 14.189 3.335 1.00 88.31 114 ARG A CA 1
ATOM 863 C C . ARG A 1 114 ? -10.747 13.888 2.559 1.00 88.31 114 ARG A C 1
ATOM 865 O O . ARG A 1 114 ? -11.485 12.980 2.948 1.00 88.31 114 ARG A O 1
ATOM 872 N N . PRO A 1 115 ? -11.047 14.597 1.449 1.00 89.81 115 PRO A N 1
ATOM 873 C CA . PRO A 1 115 ? -12.129 14.195 0.553 1.00 89.81 115 PRO A CA 1
ATOM 874 C C . PRO A 1 115 ? -12.023 12.708 0.216 1.00 89.81 115 PRO A C 1
ATOM 876 O O . PRO A 1 115 ? -10.961 12.241 -0.190 1.00 89.81 115 PRO A O 1
ATOM 879 N N . TYR A 1 116 ? -13.113 11.981 0.442 1.00 92.25 116 TYR A N 1
ATOM 880 C CA . TYR A 1 116 ? -13.232 10.539 0.241 1.00 92.25 116 TYR A CA 1
ATOM 881 C C . TYR A 1 116 ? -12.378 9.622 1.126 1.00 92.25 116 TYR A C 1
ATOM 883 O O . TYR A 1 116 ? -12.518 8.414 0.998 1.00 92.25 116 TYR A O 1
ATOM 891 N N . VAL A 1 117 ? -11.537 10.137 2.029 1.00 93.25 117 VAL A N 1
ATOM 892 C CA . VAL A 1 117 ? -10.667 9.319 2.893 1.00 93.25 117 VAL A CA 1
ATOM 893 C C . VAL A 1 117 ? -11.185 9.339 4.325 1.00 93.25 117 VAL A C 1
ATOM 895 O O . VAL A 1 117 ? -11.275 10.401 4.946 1.00 93.25 117 VAL A O 1
ATOM 898 N N . TYR A 1 118 ? -11.485 8.156 4.853 1.00 95.25 118 TYR A N 1
ATOM 899 C CA . TYR A 1 118 ? -11.977 7.963 6.212 1.00 95.25 118 TYR A CA 1
ATOM 900 C C . TYR A 1 118 ? -11.040 7.041 6.979 1.00 95.25 118 TYR A C 1
ATOM 902 O O . TYR A 1 118 ? -10.634 6.002 6.452 1.00 95.25 118 TYR A O 1
ATOM 910 N N . SER A 1 119 ? -10.730 7.403 8.224 1.00 96.12 119 SER A N 1
ATOM 911 C CA . SER A 1 119 ? -9.910 6.566 9.094 1.00 96.12 119 SER A CA 1
ATOM 912 C C . SER A 1 119 ? -10.422 6.444 10.521 1.00 96.12 119 SER A C 1
ATOM 914 O O . SER A 1 119 ? -11.241 7.239 10.994 1.00 96.12 119 SER A O 1
ATOM 916 N N . ARG A 1 120 ? -9.966 5.395 11.205 1.00 96.94 120 ARG A N 1
ATOM 917 C CA . ARG A 1 120 ? -10.246 5.130 12.617 1.00 96.94 120 ARG A CA 1
ATOM 918 C C . ARG A 1 120 ? -9.103 4.340 13.234 1.00 96.94 120 ARG A C 1
ATOM 920 O O . ARG A 1 120 ? -8.681 3.350 12.657 1.00 96.94 120 ARG A O 1
ATOM 927 N N . VAL A 1 121 ? -8.663 4.721 14.429 1.00 97.19 121 VAL A N 1
ATOM 928 C CA . VAL A 1 121 ? -7.711 3.916 15.208 1.00 97.19 121 VAL A CA 1
ATOM 929 C C . VAL A 1 121 ? -8.469 2.926 16.091 1.00 97.19 121 VAL A C 1
ATOM 931 O O . VAL A 1 121 ? -9.463 3.294 16.725 1.00 97.19 121 VAL A O 1
ATOM 934 N N . VAL A 1 122 ? -8.016 1.674 16.107 1.00 97.44 122 VAL A N 1
ATOM 935 C CA . VAL A 1 122 ? -8.539 0.590 16.950 1.00 97.44 122 VAL A CA 1
ATOM 936 C C . VAL A 1 122 ? -7.388 -0.249 17.502 1.00 97.44 122 VAL A C 1
ATOM 938 O O . VAL A 1 122 ? -6.295 -0.259 16.936 1.00 97.44 122 VAL A O 1
ATOM 941 N N . ASP A 1 123 ? -7.645 -1.000 18.570 1.00 97.69 123 ASP A N 1
ATOM 942 C CA . ASP A 1 123 ? -6.697 -2.010 19.040 1.00 97.69 123 ASP A CA 1
ATOM 943 C C . ASP A 1 123 ? -6.622 -3.157 18.021 1.00 97.69 123 ASP A C 1
ATOM 945 O O . ASP A 1 123 ? -7.656 -3.678 17.582 1.00 97.69 123 ASP A O 1
ATOM 949 N N . ALA A 1 124 ? -5.413 -3.588 17.665 1.00 96.94 124 ALA A N 1
ATOM 950 C CA . ALA A 1 124 ? -5.172 -4.676 16.716 1.00 96.94 124 ALA A CA 1
ATOM 951 C C . ALA A 1 124 ? -5.857 -5.981 17.160 1.00 96.94 124 ALA A C 1
ATOM 953 O O . ALA A 1 124 ? -6.447 -6.696 16.349 1.00 96.94 124 ALA A O 1
ATOM 954 N N . SER A 1 125 ? -5.893 -6.230 18.472 1.00 96.88 125 SER A N 1
ATOM 955 C CA . SER A 1 125 ? -6.554 -7.390 19.081 1.00 96.88 125 SER A CA 1
ATOM 956 C C . SER A 1 125 ? -8.077 -7.408 18.899 1.00 96.88 125 SER A C 1
ATOM 958 O O . SER A 1 125 ? -8.695 -8.470 18.990 1.00 96.88 125 SER A O 1
ATOM 960 N N . SER A 1 126 ? -8.693 -6.259 18.600 1.00 97.19 126 SER A N 1
ATOM 961 C CA . SER A 1 126 ? -10.122 -6.166 18.279 1.00 97.19 126 SER A CA 1
ATOM 962 C C . SER A 1 126 ? -10.450 -6.600 16.843 1.00 97.19 126 SER A C 1
ATOM 964 O O . SER A 1 126 ? -11.621 -6.798 16.515 1.00 97.19 126 SER A O 1
ATOM 966 N N . CYS A 1 127 ? -9.437 -6.767 15.985 1.00 97.56 127 CYS A N 1
ATOM 967 C CA . CYS A 1 127 ? -9.604 -7.261 14.622 1.00 97.56 127 CYS A CA 1
ATOM 968 C C . CYS A 1 127 ? -9.767 -8.786 14.624 1.00 97.56 127 CYS A C 1
ATOM 970 O O . CYS A 1 127 ? -8.997 -9.521 15.254 1.00 97.56 127 CYS A O 1
ATOM 972 N N . THR A 1 128 ? -10.751 -9.296 13.882 1.00 97.19 128 THR A N 1
ATOM 973 C CA . THR A 1 128 ? -10.987 -10.745 13.775 1.00 97.19 128 THR A CA 1
ATOM 974 C C . THR A 1 128 ? -9.882 -11.436 12.990 1.00 97.19 128 THR A C 1
ATOM 976 O O . THR A 1 128 ? -9.555 -12.586 13.285 1.00 97.19 128 THR A O 1
ATOM 979 N N . ARG A 1 129 ? -9.266 -10.719 12.047 1.00 96.62 129 ARG A N 1
ATOM 980 C CA . ARG A 1 129 ? -8.166 -11.198 11.211 1.00 96.62 129 ARG A CA 1
ATOM 981 C C . ARG A 1 129 ? -7.269 -10.037 10.792 1.00 96.62 129 ARG A C 1
ATOM 983 O O . ARG A 1 129 ? -7.778 -8.937 10.595 1.00 96.62 129 ARG A O 1
ATOM 990 N N . MET A 1 130 ? -5.968 -10.286 10.635 1.00 96.06 130 MET A N 1
ATOM 991 C CA . MET A 1 130 ? -5.017 -9.342 10.040 1.00 96.06 130 MET A CA 1
ATOM 992 C C . MET A 1 130 ? -4.078 -10.076 9.085 1.00 96.06 130 MET A C 1
ATOM 994 O O . MET A 1 130 ? -3.562 -11.135 9.424 1.00 96.06 130 MET A O 1
ATOM 998 N N . PHE A 1 131 ? -3.855 -9.527 7.895 1.00 94.06 131 PHE A N 1
ATOM 999 C CA . PHE A 1 131 ? -3.029 -10.160 6.868 1.00 94.06 131 PHE A CA 1
ATOM 1000 C C . PHE A 1 131 ? -2.454 -9.132 5.894 1.00 94.06 131 PHE A C 1
ATOM 1002 O O . PHE A 1 131 ? -3.047 -8.091 5.662 1.00 94.06 131 PHE A O 1
ATOM 1009 N N . GLU A 1 132 ? -1.313 -9.430 5.294 1.00 91.19 132 GLU A N 1
ATOM 1010 C CA . GLU A 1 132 ? -0.749 -8.699 4.166 1.00 91.19 132 GLU A CA 1
ATOM 1011 C C . GLU A 1 132 ? -1.372 -9.224 2.869 1.00 91.19 132 GLU A C 1
ATOM 1013 O O . GLU A 1 132 ? -1.392 -10.440 2.652 1.00 91.19 132 GLU A O 1
ATOM 1018 N N . LEU A 1 133 ? -1.849 -8.327 2.003 1.00 91.81 133 LEU A N 1
ATOM 1019 C CA . LEU A 1 133 ? -2.345 -8.658 0.667 1.00 91.81 133 LEU A CA 1
ATOM 1020 C C . LEU A 1 133 ? -1.356 -8.179 -0.403 1.00 91.81 133 LEU A C 1
ATOM 1022 O O . LEU A 1 133 ? -1.022 -6.997 -0.465 1.00 91.81 133 LEU A O 1
ATOM 1026 N N . GLY A 1 134 ? -0.937 -9.089 -1.277 1.00 90.44 134 GLY A N 1
ATOM 1027 C CA . GLY A 1 134 ? -0.157 -8.795 -2.479 1.00 90.44 134 GLY A CA 1
ATOM 1028 C C . GLY A 1 134 ? -0.739 -9.493 -3.705 1.00 90.44 134 GLY A C 1
ATOM 1029 O O . GLY A 1 134 ? -1.614 -10.349 -3.577 1.00 90.44 134 GLY A O 1
ATOM 1030 N N . PHE A 1 135 ? -0.244 -9.146 -4.892 1.00 91.38 135 PHE A N 1
ATOM 1031 C CA . PHE A 1 135 ? -0.689 -9.750 -6.148 1.00 91.38 135 PHE A CA 1
ATOM 1032 C C . PHE A 1 135 ? 0.499 -10.105 -7.034 1.00 91.38 135 PHE A C 1
ATOM 1034 O O . PHE A 1 135 ? 1.363 -9.263 -7.276 1.00 91.38 135 PHE A O 1
ATOM 1041 N N . THR A 1 136 ? 0.510 -11.332 -7.542 1.00 92.50 136 THR A N 1
ATOM 1042 C CA . THR A 1 136 ? 1.392 -11.772 -8.631 1.00 92.50 136 THR A CA 1
ATOM 1043 C C . THR A 1 136 ? 0.603 -11.882 -9.922 1.00 92.50 136 THR A C 1
ATOM 1045 O O . THR A 1 136 ? -0.599 -12.135 -9.880 1.00 92.50 136 THR A O 1
ATOM 1048 N N . ALA A 1 137 ? 1.265 -11.708 -11.057 1.00 94.75 137 ALA A N 1
ATOM 1049 C CA . ALA A 1 137 ? 0.670 -11.818 -12.381 1.00 94.75 137 ALA A CA 1
ATOM 1050 C C . ALA A 1 137 ? 1.739 -12.074 -13.448 1.00 94.75 137 ALA A C 1
ATOM 1052 O O . ALA A 1 137 ? 2.911 -12.314 -13.144 1.00 94.75 137 ALA A O 1
ATOM 1053 N N . ARG A 1 138 ? 1.320 -11.997 -14.710 1.00 94.94 138 ARG A N 1
ATOM 1054 C CA . ARG A 1 138 ? 2.184 -12.001 -15.886 1.00 94.94 138 ARG A CA 1
ATOM 1055 C C . ARG A 1 138 ? 1.882 -10.801 -16.773 1.00 94.94 138 ARG A C 1
ATOM 1057 O O . ARG A 1 138 ? 0.718 -10.480 -17.002 1.00 94.94 138 ARG A O 1
ATOM 1064 N N . TRP A 1 139 ? 2.925 -10.185 -17.314 1.00 94.69 139 TRP A N 1
ATOM 1065 C CA . TRP A 1 139 ? 2.832 -9.253 -18.436 1.00 94.69 139 TRP A CA 1
ATOM 1066 C C . TRP A 1 139 ? 3.523 -9.891 -19.641 1.00 94.69 139 TRP A C 1
ATOM 1068 O O . TRP A 1 139 ? 4.741 -10.089 -19.638 1.00 94.69 139 TRP A O 1
ATOM 1078 N N . GLY A 1 140 ? 2.730 -10.313 -20.629 1.00 91.62 140 GLY A N 1
ATOM 1079 C CA . GLY A 1 140 ? 3.202 -11.221 -21.674 1.00 91.62 140 GLY A CA 1
ATOM 1080 C C . GLY A 1 140 ? 3.817 -12.489 -21.068 1.00 91.62 140 GLY A C 1
ATOM 1081 O O . GLY A 1 140 ? 3.152 -13.228 -20.339 1.00 91.62 140 GLY A O 1
ATOM 1082 N N . ASP A 1 141 ? 5.106 -12.714 -21.334 1.00 89.38 141 ASP A N 1
ATOM 1083 C CA . ASP A 1 141 ? 5.837 -13.872 -20.815 1.00 89.38 141 ASP A CA 1
ATOM 1084 C C . ASP A 1 141 ? 6.606 -13.628 -19.503 1.00 89.38 141 ASP A C 1
ATOM 1086 O O . ASP A 1 141 ? 7.225 -14.555 -18.967 1.00 89.38 141 ASP A O 1
ATOM 1090 N N . VAL A 1 142 ? 6.543 -12.414 -18.953 1.00 90.50 142 VAL A N 1
ATOM 1091 C CA . VAL A 1 142 ? 7.323 -12.005 -17.779 1.00 90.50 142 VAL A CA 1
ATOM 1092 C C . VAL A 1 142 ? 6.466 -12.066 -16.518 1.00 90.50 142 VAL A C 1
ATOM 1094 O O . VAL A 1 142 ? 5.410 -11.439 -16.444 1.00 90.50 142 VAL A O 1
ATOM 1097 N N . GLU A 1 143 ? 6.927 -12.804 -15.507 1.00 90.31 143 GLU A N 1
ATOM 1098 C CA . GLU A 1 143 ? 6.290 -12.818 -14.186 1.00 90.31 143 GLU A CA 1
ATOM 1099 C C . GLU A 1 143 ? 6.496 -11.485 -13.468 1.00 90.31 143 GLU A C 1
ATOM 1101 O O . GLU A 1 143 ? 7.578 -10.887 -13.518 1.00 90.31 143 GLU A O 1
ATOM 1106 N N . CYS A 1 144 ? 5.453 -11.016 -12.788 1.00 90.12 144 CYS A N 1
ATOM 1107 C CA . CYS A 1 144 ? 5.495 -9.738 -12.108 1.00 90.12 144 CYS A CA 1
ATOM 1108 C C . CYS A 1 144 ? 4.659 -9.680 -10.824 1.00 90.12 144 CYS A C 1
ATOM 1110 O O . CYS A 1 144 ? 3.769 -10.495 -10.579 1.00 90.12 144 CYS A O 1
ATOM 1112 N N . VAL A 1 145 ? 4.958 -8.683 -9.992 1.00 90.50 145 VAL A N 1
ATOM 1113 C CA . VAL A 1 145 ? 4.189 -8.301 -8.801 1.00 90.50 145 VAL A CA 1
ATOM 1114 C C . VAL A 1 145 ? 3.520 -6.959 -9.070 1.00 90.50 145 VAL A C 1
ATOM 1116 O O . VAL A 1 145 ? 4.175 -6.030 -9.539 1.00 90.50 145 VAL A O 1
ATOM 1119 N N . LEU A 1 146 ? 2.231 -6.831 -8.757 1.00 90.50 146 LEU A N 1
ATOM 1120 C CA . LEU A 1 146 ? 1.500 -5.575 -8.935 1.00 90.50 146 LEU A CA 1
ATOM 1121 C C . LEU A 1 146 ? 1.706 -4.683 -7.714 1.00 90.50 146 LEU A C 1
ATOM 1123 O O . LEU A 1 146 ? 1.565 -5.135 -6.579 1.00 90.50 146 LEU A O 1
ATOM 1127 N N . LEU A 1 147 ? 1.965 -3.399 -7.948 1.00 85.88 147 LEU A N 1
ATOM 1128 C CA . LEU A 1 147 ? 2.115 -2.395 -6.891 1.00 85.88 147 LEU A CA 1
ATOM 1129 C C . LEU A 1 147 ? 0.910 -1.458 -6.820 1.00 85.88 147 LEU A C 1
ATOM 1131 O O . LEU A 1 147 ? 0.377 -1.150 -5.752 1.00 85.88 147 LEU A O 1
ATOM 1135 N N . GLN A 1 148 ? 0.479 -0.989 -7.985 1.00 85.38 148 GLN A N 1
ATOM 1136 C CA . GLN A 1 148 ? -0.618 -0.053 -8.141 1.00 85.38 148 GLN A CA 1
ATOM 1137 C C . GLN A 1 148 ? -1.210 -0.241 -9.530 1.00 85.38 148 GLN A C 1
ATOM 1139 O O . GLN A 1 148 ? -0.495 -0.562 -10.472 1.00 85.38 148 GLN A O 1
ATOM 1144 N N . SER A 1 149 ? -2.508 -0.019 -9.662 1.00 85.06 149 SER A N 1
ATOM 1145 C CA . SER A 1 149 ? -3.184 -0.052 -10.950 1.00 85.06 149 SER A CA 1
ATOM 1146 C C . SER A 1 149 ? -4.182 1.094 -11.026 1.00 85.06 149 SER A C 1
ATOM 1148 O O . SER A 1 149 ? -4.748 1.513 -10.010 1.00 85.06 149 SER A O 1
ATOM 1150 N N . ASN A 1 150 ? -4.360 1.619 -12.227 1.00 82.88 150 ASN A N 1
ATOM 1151 C CA . ASN A 1 150 ? -5.506 2.412 -12.624 1.00 82.88 150 ASN A CA 1
ATOM 1152 C C . ASN A 1 150 ? -6.169 1.724 -13.841 1.00 82.88 150 ASN A C 1
ATOM 1154 O O . ASN A 1 150 ? -5.758 0.643 -14.264 1.00 82.88 150 ASN A O 1
ATOM 1158 N N . ASN A 1 151 ? -7.223 2.324 -14.394 1.00 80.19 151 ASN A N 1
ATOM 1159 C CA . ASN A 1 151 ? -7.975 1.701 -15.491 1.00 80.19 151 ASN A CA 1
ATOM 1160 C C . ASN A 1 151 ? -7.169 1.533 -16.794 1.00 80.19 151 ASN A C 1
ATOM 1162 O O . ASN A 1 151 ? -7.588 0.764 -17.651 1.00 80.19 151 ASN A O 1
ATOM 1166 N N . GLU A 1 152 ? -6.063 2.256 -16.952 1.00 87.75 152 GLU A N 1
ATOM 1167 C CA . GLU A 1 152 ? -5.232 2.290 -18.159 1.00 87.75 152 GLU A CA 1
ATOM 1168 C C . GLU A 1 152 ? -3.890 1.586 -17.927 1.00 87.75 152 GLU A C 1
ATOM 1170 O O . GLU A 1 152 ? -3.510 0.729 -18.716 1.00 87.75 152 GLU A O 1
ATOM 1175 N N . ASP A 1 153 ? -3.224 1.883 -16.810 1.00 91.75 153 ASP A N 1
ATOM 1176 C CA . ASP A 1 153 ? -1.869 1.436 -16.508 1.00 91.75 153 ASP A CA 1
ATOM 1177 C C . ASP A 1 153 ? -1.761 0.691 -15.171 1.00 91.75 153 ASP A C 1
ATOM 1179 O O . ASP A 1 153 ? -2.369 1.057 -14.158 1.00 91.75 153 ASP A O 1
ATOM 1183 N N . THR A 1 154 ? -0.873 -0.300 -15.136 1.00 91.38 154 THR A N 1
ATOM 1184 C CA . THR A 1 154 ? -0.476 -1.042 -13.941 1.00 91.38 154 THR A CA 1
ATOM 1185 C C . THR A 1 154 ? 1.026 -0.913 -13.703 1.00 91.38 154 THR A C 1
ATOM 1187 O O . THR A 1 154 ? 1.851 -1.220 -14.560 1.00 91.38 154 THR A O 1
ATOM 1190 N N . ALA A 1 155 ? 1.396 -0.453 -12.510 1.00 90.25 155 ALA A N 1
ATOM 1191 C CA . ALA A 1 155 ? 2.773 -0.430 -12.040 1.00 90.25 155 ALA A CA 1
ATOM 1192 C C . ALA A 1 155 ? 3.160 -1.823 -11.528 1.00 90.25 155 ALA A C 1
ATOM 1194 O O . ALA A 1 155 ? 2.538 -2.339 -10.590 1.00 90.25 155 ALA A O 1
ATOM 1195 N N . VAL A 1 156 ? 4.201 -2.404 -12.121 1.00 90.94 156 VAL A N 1
ATOM 1196 C CA . VAL A 1 156 ? 4.655 -3.769 -11.844 1.00 90.94 156 VAL A CA 1
ATOM 1197 C C . VAL A 1 156 ? 6.131 -3.824 -11.465 1.00 90.94 156 VAL A C 1
ATOM 1199 O O . VAL A 1 156 ? 6.938 -3.024 -11.942 1.00 90.94 156 VAL A O 1
ATOM 1202 N N . LEU A 1 157 ? 6.486 -4.805 -10.636 1.00 89.19 157 LEU A N 1
ATOM 1203 C CA . LEU A 1 157 ? 7.860 -5.273 -10.476 1.00 89.19 157 LEU A CA 1
ATOM 1204 C C . LEU A 1 157 ? 8.051 -6.550 -11.275 1.00 89.19 157 LEU A C 1
ATOM 1206 O O . LEU A 1 157 ? 7.327 -7.515 -11.054 1.00 89.19 157 LEU A O 1
ATOM 1210 N N . LEU A 1 158 ? 9.015 -6.559 -12.185 1.00 88.12 158 LEU A N 1
ATOM 1211 C CA . LEU A 1 158 ? 9.327 -7.700 -13.030 1.00 88.12 158 LEU A CA 1
ATOM 1212 C C . LEU A 1 158 ? 10.349 -8.601 -12.341 1.00 88.12 158 LEU A C 1
ATOM 1214 O O . LEU A 1 158 ? 11.408 -8.145 -11.902 1.00 88.12 158 LEU A O 1
ATOM 1218 N N . SER A 1 159 ? 10.051 -9.894 -12.311 1.00 81.56 159 SER A N 1
ATOM 1219 C CA . SER A 1 159 ? 10.972 -10.942 -11.879 1.00 81.56 159 SER A CA 1
ATOM 1220 C C . SER A 1 159 ? 11.657 -11.533 -13.109 1.00 81.56 159 SER A C 1
ATOM 1222 O O . SER A 1 159 ? 11.231 -12.549 -13.650 1.00 81.56 159 SER A O 1
ATOM 1224 N N . THR A 1 160 ? 12.697 -10.856 -13.600 1.00 82.19 160 THR A N 1
ATOM 1225 C CA . THR A 1 160 ? 13.413 -11.250 -14.823 1.00 82.19 160 THR A CA 1
ATOM 1226 C C . THR A 1 160 ? 14.896 -10.872 -14.769 1.00 82.19 160 THR A C 1
ATOM 1228 O O . THR A 1 160 ? 15.352 -10.269 -13.800 1.00 82.19 160 THR A O 1
ATOM 1231 N N . ASP A 1 161 ? 15.675 -11.251 -15.781 1.00 81.25 161 ASP A N 1
ATOM 1232 C CA . ASP A 1 161 ? 17.074 -10.843 -15.908 1.00 81.25 161 ASP A CA 1
ATOM 1233 C C . ASP A 1 161 ? 17.232 -9.437 -16.518 1.00 81.25 161 ASP A C 1
ATOM 1235 O O . ASP A 1 161 ? 16.317 -8.865 -17.110 1.00 81.25 161 ASP A O 1
ATOM 1239 N N . ALA A 1 162 ? 18.429 -8.860 -16.380 1.00 79.69 162 ALA A N 1
ATOM 1240 C CA . ALA A 1 162 ? 18.704 -7.499 -16.837 1.00 79.69 162 ALA A CA 1
ATOM 1241 C C . ALA A 1 162 ? 18.616 -7.320 -18.363 1.00 79.69 162 ALA A C 1
ATOM 1243 O O . ALA A 1 162 ? 18.376 -6.203 -18.817 1.00 79.69 162 ALA A O 1
ATOM 1244 N N . ALA A 1 163 ? 18.835 -8.380 -19.150 1.00 82.56 163 ALA A N 1
ATOM 1245 C CA . ALA A 1 163 ? 18.739 -8.297 -20.605 1.00 82.56 163 ALA A CA 1
ATOM 1246 C C . ALA A 1 163 ? 17.270 -8.185 -21.019 1.00 82.56 163 ALA A C 1
ATOM 1248 O O . ALA A 1 163 ? 16.896 -7.233 -21.699 1.00 82.56 163 ALA A O 1
ATOM 1249 N N . THR A 1 164 ? 16.433 -9.077 -20.494 1.00 83.88 164 THR A N 1
ATOM 1250 C CA . THR A 1 164 ? 14.983 -9.064 -20.695 1.00 83.88 164 THR A CA 1
ATOM 1251 C C . THR A 1 164 ? 14.374 -7.757 -20.192 1.00 83.88 164 THR A C 1
ATOM 1253 O O . THR A 1 164 ? 13.595 -7.126 -20.899 1.00 83.88 164 THR A O 1
ATOM 1256 N N . ALA A 1 165 ? 14.770 -7.292 -19.002 1.00 85.06 165 ALA A N 1
ATOM 1257 C CA . ALA A 1 165 ? 14.315 -6.014 -18.458 1.00 85.06 165 ALA A CA 1
ATOM 1258 C C . ALA A 1 165 ? 14.669 -4.821 -19.366 1.00 85.06 165 ALA A C 1
ATOM 1260 O O . ALA A 1 165 ? 13.849 -3.924 -19.550 1.00 85.06 165 ALA A O 1
ATOM 1261 N N . ALA A 1 166 ? 15.869 -4.810 -19.955 1.00 84.81 166 ALA A N 1
ATOM 1262 C CA .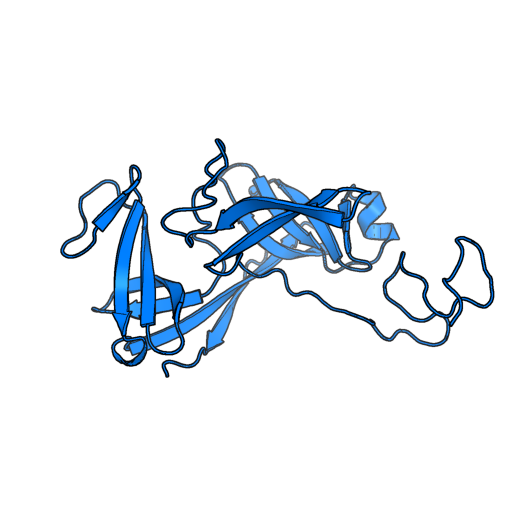 ALA A 1 166 ? 16.289 -3.755 -20.873 1.00 84.81 166 ALA A CA 1
ATOM 1263 C C . ALA A 1 166 ? 15.529 -3.801 -22.208 1.00 84.81 166 ALA A C 1
ATOM 1265 O O . ALA A 1 166 ? 15.172 -2.749 -22.733 1.00 84.81 166 ALA A O 1
ATOM 1266 N N . GLU A 1 167 ? 15.261 -4.997 -22.741 1.00 88.94 167 GLU A N 1
ATOM 1267 C CA . GLU A 1 167 ? 14.485 -5.185 -23.975 1.00 88.94 167 GLU A CA 1
ATOM 1268 C C . GLU A 1 167 ? 13.064 -4.641 -23.848 1.00 88.94 167 GLU A C 1
ATOM 1270 O O . GLU A 1 167 ? 12.566 -3.996 -24.770 1.00 88.94 167 GLU A O 1
ATOM 1275 N N . VAL A 1 168 ? 12.437 -4.852 -22.691 1.00 87.12 168 VAL A N 1
ATOM 1276 C CA . VAL A 1 168 ? 11.082 -4.359 -22.429 1.00 87.12 168 VAL A CA 1
ATOM 1277 C C . VAL A 1 168 ? 11.045 -2.905 -21.958 1.00 87.12 168 VAL A C 1
ATOM 1279 O O . VAL A 1 168 ? 9.961 -2.372 -21.794 1.00 87.12 168 VAL A O 1
ATOM 1282 N N . GLY A 1 169 ? 12.192 -2.245 -21.758 1.00 87.69 169 GLY A N 1
ATOM 1283 C CA . GLY A 1 169 ? 12.256 -0.844 -21.321 1.00 87.69 169 GLY A CA 1
ATOM 1284 C C . GLY A 1 169 ? 12.047 -0.623 -19.818 1.00 87.69 169 GLY A C 1
ATOM 1285 O O . GLY A 1 169 ? 11.789 0.505 -19.392 1.00 87.69 169 GLY A O 1
ATOM 1286 N N . ALA A 1 170 ? 12.180 -1.668 -18.997 1.00 87.62 170 ALA A N 1
ATOM 1287 C CA . ALA A 1 170 ? 12.007 -1.570 -17.554 1.00 87.62 170 ALA A CA 1
ATOM 1288 C C . ALA A 1 170 ? 13.132 -0.768 -16.888 1.00 87.62 170 ALA A C 1
ATOM 1290 O O . ALA A 1 170 ? 14.303 -0.809 -17.273 1.00 87.62 170 ALA A O 1
ATOM 1291 N N . THR A 1 171 ? 12.769 -0.050 -15.831 1.00 85.88 171 THR A N 1
ATOM 1292 C CA . THR A 1 171 ? 13.699 0.726 -15.013 1.00 85.88 171 THR A CA 1
ATOM 1293 C C . THR A 1 171 ? 14.255 -0.146 -13.899 1.00 85.88 171 THR A C 1
ATOM 1295 O O . THR A 1 171 ? 13.506 -0.776 -13.161 1.00 85.88 171 THR A O 1
ATOM 1298 N N . ILE A 1 172 ? 15.574 -0.159 -13.735 1.00 81.94 172 ILE A N 1
ATOM 1299 C CA . ILE A 1 172 ? 16.212 -0.820 -12.593 1.00 81.94 172 ILE A CA 1
ATOM 1300 C C . ILE A 1 172 ? 15.910 0.014 -11.343 1.00 81.94 172 ILE A C 1
ATOM 1302 O O . ILE A 1 172 ? 16.362 1.156 -11.259 1.00 81.94 172 ILE A O 1
ATOM 1306 N N . LEU A 1 173 ? 15.150 -0.534 -10.392 1.00 75.44 173 LEU A N 1
ATOM 1307 C CA . LEU A 1 173 ? 14.982 0.090 -9.073 1.00 75.44 173 LEU A CA 1
ATOM 1308 C C . LEU A 1 173 ? 16.143 -0.296 -8.174 1.00 75.44 173 LEU A C 1
ATOM 1310 O O . LEU A 1 173 ? 16.824 0.549 -7.599 1.00 75.44 173 LEU A O 1
ATOM 1314 N N . GLU A 1 174 ? 16.370 -1.599 -8.111 1.00 69.62 174 GLU A N 1
ATOM 1315 C CA . GLU A 1 174 ? 17.436 -2.214 -7.357 1.00 69.62 174 GLU A CA 1
ATOM 1316 C C . GLU A 1 174 ? 18.038 -3.322 -8.205 1.00 69.62 174 GLU A C 1
ATOM 1318 O O . GLU A 1 174 ? 17.441 -3.783 -9.183 1.00 69.62 174 GLU A O 1
ATOM 1323 N N . PRO A 1 175 ? 19.245 -3.767 -7.876 1.00 69.12 175 PRO A N 1
ATOM 1324 C CA . PRO A 1 175 ? 19.862 -4.798 -8.670 1.00 69.12 175 PRO A CA 1
ATOM 1325 C C . PRO A 1 175 ? 19.068 -6.117 -8.636 1.00 69.12 175 PRO A C 1
ATOM 1327 O O . PRO A 1 175 ? 18.937 -6.745 -7.591 1.00 69.12 175 PRO A O 1
ATOM 1330 N N . GLY A 1 176 ? 18.540 -6.529 -9.793 1.00 70.62 176 GLY A N 1
ATOM 1331 C CA . GLY A 1 176 ? 17.651 -7.692 -9.916 1.00 70.62 176 GLY A CA 1
ATOM 1332 C C . GLY A 1 176 ? 16.159 -7.391 -9.715 1.00 70.62 176 GLY A C 1
ATOM 1333 O O . GLY A 1 176 ? 15.348 -8.294 -9.893 1.00 70.62 176 GLY A O 1
ATOM 1334 N N . VAL A 1 177 ? 15.792 -6.143 -9.404 1.00 76.44 177 VAL A N 1
ATOM 1335 C CA . VAL A 1 177 ? 14.404 -5.685 -9.257 1.00 76.44 177 VAL A CA 1
ATOM 1336 C C . VAL A 1 177 ? 14.129 -4.583 -10.273 1.00 76.44 177 VAL A C 1
ATOM 1338 O O . VAL A 1 177 ? 14.705 -3.491 -10.226 1.00 76.44 177 VAL A O 1
ATOM 1341 N N . PHE A 1 178 ? 13.216 -4.864 -11.195 1.00 85.19 178 PHE A N 1
ATOM 1342 C CA . PHE A 1 178 ? 12.912 -3.977 -12.311 1.00 85.19 178 PHE A CA 1
ATOM 1343 C C . PHE A 1 178 ? 11.475 -3.495 -12.213 1.00 85.19 178 PHE A C 1
ATOM 1345 O O . PHE A 1 178 ? 10.576 -4.285 -11.958 1.00 85.19 178 PHE A O 1
ATOM 1352 N N . TRP A 1 179 ? 11.251 -2.210 -12.432 1.00 89.12 179 TRP A N 1
ATOM 1353 C CA . TRP A 1 179 ? 9.936 -1.592 -12.433 1.00 89.12 179 TRP A CA 1
ATOM 1354 C C . TRP A 1 179 ? 9.513 -1.214 -13.843 1.00 89.12 179 TRP A C 1
ATOM 1356 O O . TRP A 1 179 ? 10.324 -0.724 -14.632 1.00 89.12 179 TRP A O 1
ATOM 1366 N N . HIS A 1 180 ? 8.233 -1.398 -14.141 1.00 91.50 180 HIS A N 1
ATOM 1367 C CA . HIS A 1 180 ? 7.633 -0.927 -15.380 1.00 91.50 180 HIS A CA 1
ATOM 1368 C C . HIS A 1 180 ? 6.201 -0.445 -15.130 1.00 91.50 180 HIS A C 1
ATOM 1370 O O . HIS A 1 180 ? 5.514 -0.934 -14.232 1.00 91.50 180 HIS A O 1
ATOM 1376 N N . LEU A 1 181 ? 5.746 0.506 -15.942 1.00 92.88 181 LEU A N 1
ATOM 1377 C CA . LEU A 1 181 ? 4.336 0.856 -16.086 1.00 92.88 181 LEU A CA 1
ATOM 1378 C C . LEU A 1 181 ? 3.802 0.200 -17.363 1.00 92.88 181 LEU A C 1
ATOM 1380 O O . LEU A 1 181 ? 4.311 0.501 -18.440 1.00 92.88 181 LEU A O 1
ATOM 1384 N N . VAL A 1 182 ? 2.870 -0.741 -17.248 1.00 93.88 182 VAL A N 1
ATOM 1385 C CA . VAL A 1 182 ? 2.376 -1.552 -18.377 1.00 93.88 182 VAL A CA 1
ATOM 1386 C C . VAL A 1 182 ? 0.877 -1.330 -18.582 1.00 93.88 182 VAL A C 1
ATOM 1388 O O . VAL A 1 182 ? 0.197 -1.041 -17.593 1.00 93.88 182 VAL A O 1
ATOM 1391 N N . PRO A 1 183 ? 0.334 -1.487 -19.802 1.00 94.62 183 PRO A N 1
ATOM 1392 C CA . PRO A 1 183 ? -1.108 -1.414 -20.019 1.00 94.62 183 PRO A CA 1
ATOM 1393 C C . PRO A 1 183 ? -1.850 -2.449 -19.165 1.00 94.62 183 PRO A C 1
ATOM 1395 O O . PRO A 1 183 ? -1.481 -3.624 -19.122 1.00 94.62 183 PRO A O 1
ATOM 1398 N N . SER A 1 184 ? -2.895 -2.019 -18.457 1.00 92.62 184 SER A N 1
ATOM 1399 C CA . SER A 1 184 ? -3.650 -2.875 -17.531 1.00 92.62 184 SER A CA 1
ATOM 1400 C C . SER A 1 184 ? -4.334 -4.058 -18.228 1.00 92.62 184 SER A C 1
ATOM 1402 O O . SER A 1 184 ? -4.540 -5.092 -17.597 1.00 92.62 184 SER A O 1
ATOM 1404 N N . ASP A 1 185 ? -4.674 -3.935 -19.512 1.00 95.12 185 ASP A N 1
ATOM 1405 C CA . ASP A 1 185 ? -5.291 -4.994 -20.320 1.00 95.12 185 ASP A CA 1
ATOM 1406 C C . ASP A 1 185 ? -4.295 -6.053 -20.829 1.00 95.12 185 ASP A C 1
ATOM 1408 O O . ASP A 1 185 ? -4.713 -7.123 -21.274 1.00 95.12 185 ASP A O 1
ATOM 1412 N N . GLU A 1 186 ? -2.991 -5.802 -20.704 1.00 95.38 186 GLU A N 1
ATOM 1413 C CA . GLU A 1 186 ? -1.923 -6.758 -21.022 1.00 95.38 186 GLU A CA 1
ATOM 1414 C C . GLU A 1 186 ? -1.477 -7.595 -19.807 1.00 95.38 186 GLU A C 1
ATOM 1416 O O . GLU A 1 186 ? -0.664 -8.516 -19.946 1.00 95.38 186 GLU A O 1
ATOM 1421 N N . VAL A 1 187 ? -1.995 -7.298 -18.609 1.00 95.62 187 VAL A N 1
ATOM 1422 C CA . VAL A 1 187 ? -1.702 -8.050 -17.381 1.00 95.62 187 VAL A CA 1
ATOM 1423 C C . VAL A 1 187 ? -2.671 -9.225 -17.241 1.00 95.62 187 VAL A C 1
ATOM 1425 O O . VAL A 1 187 ? -3.890 -9.070 -17.264 1.00 95.62 187 VAL A O 1
ATOM 1428 N N . SER A 1 188 ? -2.123 -10.424 -17.057 1.00 96.56 188 SER A N 1
ATOM 1429 C CA . SER A 1 188 ? -2.867 -11.687 -17.002 1.00 96.56 188 SER A CA 1
ATOM 1430 C C . SER A 1 188 ? -2.444 -12.550 -15.811 1.00 96.56 188 SER A C 1
ATOM 1432 O O . SER A 1 188 ? -1.503 -12.216 -15.096 1.00 96.56 188 SER A O 1
ATOM 1434 N N . ASP A 1 189 ? -3.167 -13.645 -15.561 1.00 95.62 189 ASP A N 1
ATOM 1435 C CA . ASP A 1 189 ? -2.874 -14.602 -14.482 1.00 95.62 189 ASP A CA 1
ATOM 1436 C C . ASP A 1 189 ? -2.734 -13.964 -13.088 1.00 95.62 189 ASP A C 1
ATOM 1438 O O . ASP A 1 189 ? -1.908 -14.371 -12.271 1.00 95.62 189 ASP A O 1
ATOM 1442 N N . ILE A 1 190 ? -3.564 -12.955 -12.804 1.00 95.38 190 ILE A N 1
ATOM 1443 C CA . ILE A 1 190 ? -3.544 -12.240 -11.525 1.00 95.38 190 ILE A CA 1
ATOM 1444 C C . ILE A 1 190 ? -3.971 -13.185 -10.396 1.00 95.38 190 ILE A C 1
ATOM 1446 O O . ILE A 1 190 ? -5.092 -13.698 -10.371 1.00 95.38 190 ILE A O 1
ATOM 1450 N N . GLN A 1 191 ? -3.085 -13.366 -9.421 1.00 94.50 191 GLN A N 1
ATOM 1451 C CA . GLN A 1 191 ? -3.302 -14.174 -8.228 1.00 94.50 191 GLN A CA 1
ATOM 1452 C C . GLN A 1 191 ? -3.053 -13.347 -6.972 1.00 94.50 191 GLN A C 1
ATOM 1454 O O . GLN A 1 191 ? -2.018 -12.698 -6.828 1.00 94.50 191 GLN A O 1
ATOM 1459 N N . ALA A 1 192 ? -4.005 -13.395 -6.041 1.00 93.00 192 ALA A N 1
ATOM 1460 C CA . ALA A 1 192 ? -3.854 -12.788 -4.728 1.00 93.00 192 ALA A CA 1
ATOM 1461 C C . ALA A 1 192 ? -3.006 -13.684 -3.815 1.00 93.00 192 ALA A C 1
ATOM 1463 O O . ALA A 1 192 ? -3.256 -14.884 -3.692 1.00 93.00 192 ALA A O 1
ATOM 1464 N N . ILE A 1 193 ? -2.047 -13.079 -3.121 1.00 91.25 193 ILE A N 1
ATOM 1465 C CA . ILE A 1 193 ? -1.227 -13.712 -2.091 1.00 91.25 193 ILE A CA 1
ATOM 1466 C C . ILE A 1 193 ? -1.587 -13.077 -0.754 1.00 91.25 193 ILE A C 1
ATOM 1468 O O . ILE A 1 193 ? -1.541 -11.856 -0.610 1.00 91.25 193 ILE A O 1
ATOM 1472 N N . GLN A 1 194 ? -1.917 -13.912 0.230 1.00 92.94 194 GLN A N 1
ATOM 1473 C CA . GLN A 1 194 ? -2.205 -13.477 1.595 1.00 92.94 194 GLN A CA 1
ATOM 1474 C C . GLN A 1 194 ? -1.178 -14.052 2.565 1.00 92.94 194 GLN A C 1
ATOM 1476 O O . GLN A 1 194 ? -0.855 -15.241 2.503 1.00 92.94 194 GLN A O 1
ATOM 1481 N N . ARG A 1 195 ? -0.672 -13.216 3.474 1.00 91.12 195 ARG A N 1
ATOM 1482 C CA . ARG A 1 195 ? 0.235 -13.633 4.553 1.00 91.12 195 ARG A CA 1
ATOM 1483 C C . ARG A 1 195 ? -0.306 -13.129 5.880 1.00 91.12 195 ARG A C 1
ATOM 1485 O O . ARG A 1 195 ? -0.499 -11.933 6.032 1.00 91.12 195 ARG A O 1
ATOM 1492 N N . GLU A 1 196 ? -0.568 -14.019 6.828 1.00 93.50 196 GLU A N 1
ATOM 1493 C CA . GLU A 1 196 ? -1.117 -13.623 8.131 1.00 93.50 196 GLU A CA 1
ATOM 1494 C C . GLU A 1 196 ? -0.158 -12.689 8.886 1.00 93.50 196 GLU A C 1
ATOM 1496 O O . GLU A 1 196 ? 1.062 -12.875 8.863 1.00 93.50 196 GLU A O 1
ATOM 1501 N N . LEU A 1 197 ? -0.730 -11.690 9.559 1.00 89.88 197 LEU A N 1
ATOM 1502 C CA . LEU A 1 197 ? -0.022 -10.714 10.382 1.00 89.88 197 LEU A CA 1
ATOM 1503 C C . LEU A 1 197 ? -0.391 -10.899 11.864 1.00 89.88 197 LEU A C 1
ATOM 1505 O O . LEU A 1 197 ? -1.505 -11.330 12.180 1.00 89.88 197 LEU A O 1
ATOM 1509 N N . PRO A 1 198 ? 0.521 -10.571 12.797 1.00 85.50 198 PRO A N 1
ATOM 1510 C CA . PRO A 1 198 ? 0.211 -10.583 14.223 1.00 85.50 198 PRO A CA 1
ATOM 1511 C C . PRO A 1 198 ? -0.852 -9.528 14.572 1.00 85.50 198 PRO A C 1
ATOM 1513 O O . PRO A 1 198 ? -1.021 -8.542 13.859 1.00 85.50 198 PRO A O 1
ATOM 1516 N N . ARG A 1 199 ? -1.558 -9.729 15.692 1.00 82.12 199 ARG A N 1
ATOM 1517 C CA . ARG A 1 199 ? -2.623 -8.832 16.195 1.00 82.12 199 ARG A CA 1
ATOM 1518 C C . ARG A 1 199 ? -2.299 -8.233 17.574 1.00 82.12 199 ARG A C 1
ATOM 1520 O O . ARG A 1 199 ? -3.206 -7.768 18.265 1.00 82.12 199 ARG A O 1
ATOM 1527 N N . GLY A 1 200 ? -1.023 -8.274 17.960 1.00 65.00 200 GLY A N 1
ATOM 1528 C CA . GLY A 1 200 ? -0.545 -8.103 19.338 1.00 65.00 200 GLY A CA 1
ATOM 1529 C C . GLY A 1 200 ? -0.159 -9.426 19.986 1.00 65.00 200 GLY A C 1
ATOM 1530 O O . GLY A 1 200 ? -0.763 -10.463 19.622 1.00 65.00 200 GLY A O 1
#

pLDDT: mean 82.64, std 17.21, range [31.53, 97.69]

Radius of gyration: 20.24 Å; chains: 1; bounding box: 60×37×44 Å

Foldseek 3Di:
DDDDDPPPPPPQDPQQACAGPVDRDRVDDDPPADDAAQDWDWDADPVRDIDTQWGQRDQLAGIDNDPDDDHRAPAWHKWFAAPNDIFHWHDPDPFKIKGKDFDCDDDPQWDRSDRRITIDMDTLLNTPFMKTKWKWWDQVPWTWTFDHDDQFKTKIKTQDDPVVCVVVPWDDPGNRTTIDIDTPVSIGPIDMDIGGDDSD

Sequence (200 aa):
MSIPRVGDPTSVAGYATGYLRTGLVPVWDIAATVVPRDAEIWRIFADGHQDLVASYGG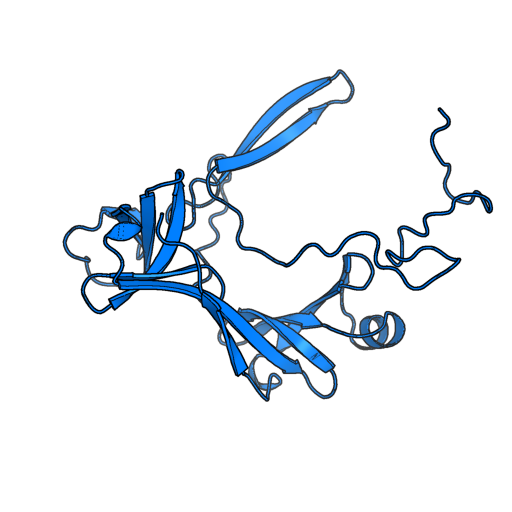PAIGWRGSTVFAPPTMLVGPRAEWGGREWHVSWVDDAQVELVTLSDVPIEGCVQTRPYVYSRVVDASSCTRMFELGFTARWGDVECVLLQSNNEDTAVLLSTDAATAAEVGATILEPGVFWHLVPSDEVSDIQAIQRELPRG

Secondary structure (DSSP, 8-state):
-PPP-TT-TT--EETTTTEETTEEEES------PPPTT-EEEEE-TTS-EEEEEEE--TTT-EES-SPPPPPPSSSEEEEEETTEEEEEEESSSSEEEEEEE-SSPPTT-EEEETTEEEEEEEGGG-SEEEEEEEEEEETTEEEEEEEE-SSEEEEEE-S-HHHHHHTT-EEEETTEEEEEEEGGGEEEEEEEEEE----